Protein AF-0000000068857043 (afdb_homodimer)

Foldseek 3Di:
DPPPPPPPDPPPPDDDDDDCPVVPVLVVQVVCLVVVHPFQAWEAAPNDTGTHHQVLCLVQDVVSVCQQVNPDPRVRDRYHYDYPDHPVLVVQVVCCSRPVDGDDPDPVSVVVVD/DPPPPPPPDPPPPDDDDDDPPVVPVLVVQVVCLVVVHPFQAWEAAPNDTGTHHQVLCLVQDVVSVCQQVNPDPRVRDRYHYDYPDHPVLVVQVVCCSRPVDGDDPDPVSVVVVD

Nearest PDB structures (foldseek):
  8khp-assembly1_B  TM=8.937E-01  e=3.304E-09  Homo sapiens
  8gq6-assembly1_A  TM=8.931E-01  e=1.433E-07  Homo sapiens
  8h38-assembly1_I  TM=8.629E-01  e=1.171E-07  Homo sapiens
  6zbu-assembly1_A  TM=8.111E-01  e=1.023E-07  Homo sapiens
  8h33-assembly1_B  TM=8.494E-01  e=2.146E-07  Homo sapiens

Sequence (228 aa):
MPSRKRARAPSTALVVRAEPSEGSLRAGLAKLWRAGTCCDVELVVEGRSFSAHRVVLAAESPCLAALVCGGFAEAGMPRIELQEISSSIFERALDFLYLQECTLASQDELQPLLMPSRKRARAPSTALVVRAEPSEGSLRAGLAKLWRAGTCCDVELVVEGRSFSAHRVVLAAESPCLAALVCGGFAEAGMPRIELQEISSSIFERALDFLYLQECTLASQDELQPLL

Organism: Emiliania huxleyi (strain CCMP1516) (NCBI:txid280463)

Structure (mmCIF, N/CA/C/O backbone):
data_AF-0000000068857043-model_v1
#
loop_
_entity.id
_entity.type
_entity.pdbx_description
1 polymer 'BTB domain-containing protein'
#
loop_
_atom_site.group_PDB
_atom_site.id
_atom_site.type_symbol
_atom_site.label_atom_id
_atom_site.label_alt_id
_atom_site.label_comp_id
_atom_site.label_asym_id
_atom_site.label_entity_id
_atom_site.label_seq_id
_atom_site.pdbx_PDB_ins_code
_atom_site.Cartn_x
_atom_site.Cartn_y
_atom_site.Cartn_z
_atom_site.occupancy
_atom_site.B_iso_or_equiv
_atom_site.auth_seq_id
_atom_site.auth_comp_id
_atom_site.auth_asym_id
_atom_site.auth_atom_id
_atom_site.pdbx_PDB_model_num
ATOM 1 N N . MET A 1 1 ? -19.047 -38.938 -45.469 1 44.66 1 MET A N 1
ATOM 2 C CA . MET A 1 1 ? -19.672 -38.219 -44.344 1 44.66 1 MET A CA 1
ATOM 3 C C . MET A 1 1 ? -18.656 -37.344 -43.625 1 44.66 1 MET A C 1
ATOM 5 O O . MET A 1 1 ? -17.609 -37.781 -43.188 1 44.66 1 MET A O 1
ATOM 9 N N . PRO A 1 2 ? -18.578 -35.938 -43.906 1 59.56 2 PRO A N 1
ATOM 10 C CA . PRO A 1 2 ? -17.562 -35.031 -43.375 1 59.56 2 PRO A CA 1
ATOM 11 C C . PRO A 1 2 ? -17.516 -35.031 -41.844 1 59.56 2 PRO A C 1
ATOM 13 O O . PRO A 1 2 ? -18.531 -35.312 -41.188 1 59.56 2 PRO A O 1
ATOM 16 N N . SER A 1 3 ? -16.5 -35.594 -41.219 1 58.97 3 SER A N 1
ATOM 17 C CA . SER A 1 3 ? -16.203 -35.531 -39.781 1 58.97 3 SER A CA 1
ATOM 18 C C . SER A 1 3 ? -16.422 -34.125 -39.25 1 58.97 3 SER A C 1
ATOM 20 O O . SER A 1 3 ? -15.828 -33.156 -39.719 1 58.97 3 SER A O 1
ATOM 22 N N . ARG A 1 4 ? -17.719 -33.844 -38.844 1 54.84 4 ARG A N 1
ATOM 23 C CA . ARG A 1 4 ? -17.969 -32.562 -38.188 1 54.84 4 ARG A CA 1
ATOM 24 C C . ARG A 1 4 ? -16.922 -32.281 -37.094 1 54.84 4 ARG A C 1
ATOM 26 O O . ARG A 1 4 ? -16.797 -33.062 -36.156 1 54.84 4 ARG A O 1
ATOM 33 N N . LYS A 1 5 ? -15.781 -31.688 -37.406 1 54.5 5 LYS A N 1
ATOM 34 C CA . LYS A 1 5 ? -14.867 -31.141 -36.406 1 54.5 5 LYS A CA 1
ATOM 35 C C . LYS A 1 5 ? -15.633 -30.531 -35.25 1 54.5 5 LYS A C 1
ATOM 37 O O . LYS A 1 5 ? -16.469 -29.656 -35.438 1 54.5 5 LYS A O 1
ATOM 42 N N . ARG A 1 6 ? -15.867 -31.219 -34.094 1 56.22 6 ARG A N 1
ATOM 43 C CA . ARG A 1 6 ? -16.438 -30.719 -32.844 1 56.22 6 ARG A CA 1
ATOM 44 C C . ARG A 1 6 ? -15.836 -29.359 -32.469 1 56.22 6 ARG A C 1
ATOM 46 O O . ARG A 1 6 ? -14.609 -29.219 -32.438 1 56.22 6 ARG A O 1
ATOM 53 N N . ALA A 1 7 ? -16.438 -28.219 -32.781 1 53.56 7 ALA A N 1
ATOM 54 C CA . ALA A 1 7 ? -16.109 -26.875 -32.281 1 53.56 7 ALA A CA 1
ATOM 55 C C . ALA A 1 7 ? -15.68 -26.906 -30.828 1 53.56 7 ALA A C 1
ATOM 57 O O . ALA A 1 7 ? -16.375 -27.469 -29.969 1 53.56 7 ALA A O 1
ATOM 58 N N . ARG A 1 8 ? -14.352 -26.984 -30.531 1 51.84 8 ARG A N 1
ATOM 59 C CA . ARG A 1 8 ? -13.859 -26.859 -29.172 1 51.84 8 ARG A CA 1
ATOM 60 C C . ARG A 1 8 ? -14.609 -25.766 -28.406 1 51.84 8 ARG A C 1
ATOM 62 O O . ARG A 1 8 ? -14.789 -24.672 -28.922 1 51.84 8 ARG A O 1
ATOM 69 N N . ALA A 1 9 ? -15.547 -26.078 -27.547 1 51.38 9 ALA A N 1
ATOM 70 C CA . ALA A 1 9 ? -16.25 -25.141 -26.656 1 51.38 9 ALA A CA 1
ATOM 71 C C . ALA A 1 9 ? -15.281 -24.109 -26.078 1 51.38 9 ALA A C 1
ATOM 73 O O . ALA A 1 9 ? -14.117 -24.422 -25.812 1 51.38 9 ALA A O 1
ATOM 74 N N . PRO A 1 10 ? -15.438 -22.844 -26.25 1 47.41 10 PRO A N 1
ATOM 75 C CA . PRO A 1 10 ? -14.57 -21.797 -25.703 1 47.41 10 PRO A CA 1
ATOM 76 C C . PRO A 1 10 ? -14.266 -21.984 -24.219 1 47.41 10 PRO A C 1
ATOM 78 O O . PRO A 1 10 ? -15.133 -22.438 -23.469 1 47.41 10 PRO A O 1
ATOM 81 N N . SER A 1 11 ? -13.102 -22.484 -23.844 1 53.03 11 SER A N 1
ATOM 82 C CA . SER A 1 11 ? -12.617 -22.562 -22.484 1 53.03 11 SER A CA 1
ATOM 83 C C . SER A 1 11 ? -13.008 -21.328 -21.672 1 53.03 11 SER A C 1
ATOM 85 O O . SER A 1 11 ? -12.57 -20.219 -21.984 1 53.03 11 SER A O 1
ATOM 87 N N . THR A 1 12 ? -14.188 -21.141 -21.219 1 50.78 12 THR A N 1
ATOM 88 C CA . THR A 1 12 ? -14.727 -20 -20.484 1 50.78 12 THR A CA 1
ATOM 89 C C . THR A 1 12 ? -13.836 -19.656 -19.281 1 50.78 12 THR A C 1
ATOM 91 O O . THR A 1 12 ? -13.656 -20.484 -18.391 1 50.78 12 THR A O 1
ATOM 94 N N . ALA A 1 13 ? -12.766 -18.953 -19.438 1 57 13 ALA A N 1
ATOM 95 C CA . ALA A 1 13 ? -11.953 -18.406 -18.344 1 57 13 ALA A CA 1
ATOM 96 C C . ALA A 1 13 ? -12.836 -17.828 -17.25 1 57 13 ALA A C 1
ATOM 98 O O . ALA A 1 13 ? -13.836 -17.172 -17.531 1 57 13 ALA A O 1
ATOM 99 N N . LEU A 1 14 ? -13.008 -18.578 -16.109 1 62.03 14 LEU A N 1
ATOM 100 C CA . LEU A 1 14 ? -13.797 -18.125 -14.977 1 62.03 14 LEU A CA 1
ATOM 101 C C . LEU A 1 14 ? -13.125 -16.938 -14.281 1 62.03 14 LEU A C 1
ATOM 103 O O . LEU A 1 14 ? -11.961 -17.031 -13.875 1 62.03 14 LEU A O 1
ATOM 107 N N . VAL A 1 15 ? -13.641 -15.75 -14.516 1 57.22 15 VAL A N 1
ATOM 108 C CA . VAL A 1 15 ? -13.172 -14.57 -13.789 1 57.22 15 VAL A CA 1
ATOM 109 C C . VAL A 1 15 ? -13.797 -14.547 -12.391 1 57.22 15 VAL A C 1
ATOM 111 O O . VAL A 1 15 ? -15.023 -14.594 -12.258 1 57.22 15 VAL A O 1
ATOM 114 N N . VAL A 1 16 ? -13.094 -14.875 -11.359 1 64.69 16 VAL A N 1
ATOM 115 C CA . VAL A 1 16 ? -13.547 -14.75 -9.977 1 64.69 16 VAL A CA 1
ATOM 116 C C . VAL A 1 16 ? -13.328 -13.32 -9.492 1 64.69 16 VAL A C 1
ATOM 118 O O . VAL A 1 16 ? -12.234 -12.766 -9.625 1 64.69 16 VAL A O 1
ATOM 121 N N . ARG A 1 17 ? -14.32 -12.57 -9.289 1 57.41 17 ARG A N 1
ATOM 122 C CA . ARG A 1 17 ? -14.25 -11.219 -8.742 1 57.41 17 ARG A CA 1
ATOM 123 C C . ARG A 1 17 ? -14.742 -11.188 -7.305 1 57.41 17 ARG A C 1
ATOM 125 O O . ARG A 1 17 ? -15.734 -11.844 -6.965 1 57.41 17 ARG A O 1
ATOM 132 N N . ALA A 1 18 ? -13.789 -10.883 -6.48 1 60.34 18 ALA A N 1
ATOM 133 C CA . ALA A 1 18 ? -14.266 -10.664 -5.117 1 60.34 18 ALA A CA 1
ATOM 134 C C . ALA A 1 18 ? -15.148 -9.422 -5.031 1 60.34 18 ALA A C 1
ATOM 136 O O . ALA A 1 18 ? -14.992 -8.492 -5.824 1 60.34 18 ALA A O 1
ATOM 137 N N . GLU A 1 19 ? -16.312 -9.555 -4.398 1 55.22 19 GLU A N 1
ATOM 138 C CA . GLU A 1 19 ? -17.094 -8.336 -4.148 1 55.22 19 GLU A CA 1
ATOM 139 C C . GLU A 1 19 ? -16.203 -7.234 -3.564 1 55.22 19 GLU A C 1
ATOM 141 O O . GLU A 1 19 ? -15.375 -7.5 -2.695 1 55.22 19 GLU A O 1
ATOM 146 N N . PRO A 1 20 ? -16.062 -6.176 -4.441 1 49.5 20 PRO A N 1
ATOM 147 C CA . PRO A 1 20 ? -15.219 -5.062 -3.992 1 49.5 20 PRO A CA 1
ATOM 148 C C . PRO A 1 20 ? -15.367 -4.781 -2.5 1 49.5 20 PRO A C 1
ATOM 150 O O . PRO A 1 20 ? -16.484 -4.672 -1.994 1 49.5 20 PRO A O 1
ATOM 153 N N . SER A 1 21 ? -14.867 -5.426 -1.604 1 50.56 21 SER A N 1
ATOM 154 C CA . SER A 1 21 ? -14.891 -4.77 -0.301 1 50.56 21 SER A CA 1
ATOM 155 C C . SER A 1 21 ? -13.781 -3.73 -0.184 1 50.56 21 SER A C 1
ATOM 157 O O . SER A 1 21 ? -12.641 -4.07 0.135 1 50.56 21 SER A O 1
ATOM 159 N N . GLU A 1 22 ? -13.734 -2.814 -1.289 1 50.25 22 GLU A N 1
ATOM 160 C CA . GLU A 1 22 ? -12.789 -1.706 -1.242 1 50.25 22 GLU A CA 1
ATOM 161 C C . GLU A 1 22 ? -12.32 -1.439 0.186 1 50.25 22 GLU A C 1
ATOM 163 O O . GLU A 1 22 ? -11.156 -1.115 0.413 1 50.25 22 GLU A O 1
ATOM 168 N N . GLY A 1 23 ? -13.383 -1.472 0.989 1 56.75 23 GLY A N 1
ATOM 169 C CA . GLY A 1 23 ? -13.164 -1.17 2.395 1 56.75 23 GLY A CA 1
ATOM 170 C C . GLY A 1 23 ? -12.078 -2.014 3.023 1 56.75 23 GLY A C 1
ATOM 171 O O . GLY A 1 23 ? -11.414 -1.578 3.965 1 56.75 23 GLY A O 1
ATOM 172 N N . SER A 1 24 ? -11.609 -3.07 2.096 1 81 24 SER A N 1
ATOM 173 C CA . SER A 1 24 ? -10.773 -3.977 2.875 1 81 24 SER A CA 1
ATOM 174 C C . SER A 1 24 ? -9.297 -3.627 2.729 1 81 24 SER A C 1
ATOM 176 O O . SER A 1 24 ? -8.57 -3.545 3.723 1 81 24 SER A O 1
ATOM 178 N N . LEU A 1 25 ? -8.93 -3.053 1.476 1 90.94 25 LEU A N 1
ATOM 179 C CA . LEU A 1 25 ? -7.5 -2.787 1.312 1 90.94 25 LEU A CA 1
ATOM 180 C C . LEU A 1 25 ? -7.094 -1.524 2.062 1 90.94 25 LEU A C 1
ATOM 182 O O . LEU A 1 25 ? -6.09 -1.521 2.781 1 90.94 25 LEU A O 1
ATOM 186 N N . ARG A 1 26 ? -7.902 -0.504 1.875 1 91.62 26 ARG A N 1
ATOM 187 C CA . ARG A 1 26 ? -7.617 0.749 2.566 1 91.62 26 ARG A CA 1
ATOM 188 C C . ARG A 1 26 ? -7.574 0.543 4.078 1 91.62 26 ARG A C 1
ATOM 190 O O . ARG A 1 26 ? -6.676 1.049 4.754 1 91.62 26 ARG A O 1
ATOM 197 N N . ALA A 1 27 ? -8.523 -0.175 4.5 1 92.25 27 ALA A N 1
ATOM 198 C CA . ALA A 1 27 ? -8.578 -0.451 5.934 1 92.25 27 ALA A CA 1
ATOM 199 C C . ALA A 1 27 ? -7.34 -1.226 6.387 1 92.25 27 ALA A C 1
ATOM 201 O O . ALA A 1 27 ? -6.801 -0.964 7.465 1 92.25 27 ALA A O 1
ATOM 202 N N . GLY A 1 28 ? -6.934 -2.18 5.57 1 94.12 28 GLY A N 1
ATOM 203 C CA . GLY A 1 28 ? -5.73 -2.934 5.887 1 94.12 28 GLY A CA 1
ATOM 204 C C . GLY A 1 28 ? -4.48 -2.074 5.926 1 94.12 28 GLY A C 1
ATOM 205 O O . GLY A 1 28 ? -3.668 -2.193 6.848 1 94.12 28 GLY A O 1
ATOM 206 N N . LEU A 1 29 ? -4.391 -1.206 4.984 1 96.06 29 LEU A N 1
ATOM 207 C CA . LEU A 1 29 ? -3.236 -0.316 4.926 1 96.06 29 LEU A CA 1
ATOM 208 C C . LEU A 1 29 ? -3.248 0.668 6.09 1 96.06 29 LEU A C 1
ATOM 210 O O . LEU A 1 29 ? -2.201 0.957 6.676 1 96.06 29 LEU A O 1
ATOM 214 N N . ALA A 1 30 ? -4.418 1.151 6.395 1 95.38 30 ALA A N 1
ATOM 215 C CA . ALA A 1 30 ? -4.547 2.068 7.527 1 95.38 30 ALA A CA 1
ATOM 216 C C . ALA A 1 30 ? -4.133 1.394 8.828 1 95.38 30 ALA A C 1
ATOM 218 O O . ALA A 1 30 ? -3.459 2.002 9.664 1 95.38 30 ALA A O 1
ATOM 219 N N . LYS A 1 31 ? -4.562 0.175 8.977 1 96 31 LYS A N 1
ATOM 220 C CA . LYS A 1 31 ? -4.195 -0.585 10.172 1 96 31 LYS A CA 1
ATOM 221 C C . LYS A 1 31 ? -2.682 -0.745 10.273 1 96 31 LYS A C 1
ATOM 223 O O . LYS A 1 31 ? -2.105 -0.549 11.352 1 96 31 LYS A O 1
ATOM 228 N N . LEU A 1 32 ? -2.057 -1.12 9.234 1 96 32 LEU A N 1
ATOM 229 C CA . LEU A 1 32 ? -0.606 -1.264 9.211 1 96 32 LEU A CA 1
ATOM 230 C C . LEU A 1 32 ? 0.076 0.067 9.516 1 96 32 LEU A C 1
ATOM 232 O O . LEU A 1 32 ? 1.061 0.111 10.258 1 96 32 LEU A O 1
ATOM 236 N N . TRP A 1 33 ? -0.476 1.119 8.992 1 97.19 33 TRP A N 1
ATOM 237 C CA . TRP A 1 33 ? 0.069 2.457 9.195 1 97.19 33 TRP A CA 1
ATOM 238 C C . TRP A 1 33 ? -0.003 2.859 10.664 1 97.19 33 TRP A C 1
ATOM 240 O O . TRP A 1 33 ? 0.993 3.301 11.242 1 97.19 33 TRP A O 1
ATOM 250 N N . ARG A 1 34 ? -1.101 2.623 11.211 1 96.56 34 ARG A N 1
ATOM 251 C CA . ARG A 1 34 ? -1.293 2.998 12.602 1 96.56 34 ARG A CA 1
ATOM 252 C C . ARG A 1 34 ? -0.387 2.184 13.523 1 96.56 34 ARG A C 1
ATOM 254 O O . ARG A 1 34 ? 0.08 2.684 14.547 1 96.56 34 ARG A O 1
ATOM 261 N N . ALA A 1 35 ? -0.104 0.996 13.133 1 95.25 35 ALA A N 1
ATOM 262 C CA . ALA A 1 35 ? 0.757 0.115 13.914 1 95.25 35 ALA A CA 1
ATOM 263 C C . ALA A 1 35 ? 2.23 0.372 13.609 1 95.25 35 ALA A C 1
ATOM 265 O O . ALA A 1 35 ? 3.113 -0.18 14.273 1 95.25 35 ALA A O 1
ATOM 266 N N . GLY A 1 36 ? 2.512 1.18 12.594 1 95.19 36 GLY A N 1
ATOM 267 C CA . GLY A 1 36 ? 3.881 1.445 12.188 1 95.19 36 GLY A CA 1
ATOM 268 C C . GLY A 1 36 ? 4.539 0.264 11.492 1 95.19 36 GLY A C 1
ATOM 269 O O . GLY A 1 36 ? 5.762 0.212 11.375 1 95.19 36 GLY A O 1
ATOM 270 N N . THR A 1 37 ? 3.693 -0.683 11.047 1 93.38 37 THR A N 1
ATOM 271 C CA . THR A 1 37 ? 4.199 -1.907 10.43 1 93.38 37 THR A CA 1
ATOM 272 C C . THR A 1 37 ? 4.527 -1.68 8.961 1 93.38 37 THR A C 1
ATOM 274 O O . THR A 1 37 ? 3.689 -1.186 8.203 1 93.38 37 THR A O 1
ATOM 277 N N . CYS A 1 38 ? 5.75 -1.924 8.539 1 93 38 CYS A N 1
ATOM 278 C CA . CYS A 1 38 ? 6.238 -1.875 7.168 1 93 38 CYS A CA 1
ATOM 279 C C . CYS A 1 38 ? 6.25 -0.444 6.645 1 93 38 CYS A C 1
ATOM 281 O O . CYS A 1 38 ? 6.145 -0.219 5.438 1 93 38 CYS A O 1
ATOM 283 N N . CYS A 1 39 ? 6.25 0.451 7.527 1 95.19 39 CYS A N 1
ATOM 284 C CA . CYS A 1 39 ? 6.508 1.812 7.07 1 95.19 39 CYS A CA 1
ATOM 285 C C . CYS A 1 39 ? 7.941 1.959 6.578 1 95.19 39 CYS A C 1
ATOM 287 O O . CYS A 1 39 ? 8.875 1.509 7.238 1 95.19 39 CYS A O 1
ATOM 289 N N . ASP A 1 40 ? 8.086 2.65 5.426 1 92.94 40 ASP A N 1
ATOM 290 C CA . ASP A 1 40 ? 9.422 2.621 4.824 1 92.94 40 ASP A CA 1
ATOM 291 C C . ASP A 1 40 ? 9.891 4.031 4.473 1 92.94 40 ASP A C 1
ATOM 293 O O . ASP A 1 40 ? 10.875 4.199 3.752 1 92.94 40 ASP A O 1
ATOM 297 N N . VAL A 1 41 ? 9.258 5.055 4.926 1 94.94 41 VAL A N 1
ATOM 298 C CA . VAL A 1 41 ? 9.719 6.426 4.73 1 94.94 41 VAL A CA 1
ATOM 299 C C . VAL A 1 41 ? 9.328 7.277 5.934 1 94.94 41 VAL A C 1
ATOM 301 O O . VAL A 1 41 ? 8.281 7.055 6.547 1 94.94 41 VAL A O 1
ATOM 304 N N . GLU A 1 42 ? 10.188 8.133 6.234 1 96.75 42 GLU A N 1
ATOM 305 C CA . GLU A 1 42 ? 9.938 9.141 7.254 1 96.75 42 GLU A CA 1
ATOM 306 C C . GLU A 1 42 ? 9.883 10.539 6.641 1 96.75 42 GLU A C 1
ATOM 308 O O . GLU A 1 42 ? 10.852 11 6.039 1 96.75 42 GLU A O 1
ATOM 313 N N . LEU A 1 43 ? 8.766 11.203 6.766 1 95.88 43 LEU A N 1
ATOM 314 C CA . LEU A 1 43 ? 8.609 12.578 6.305 1 95.88 43 LEU A CA 1
ATOM 315 C C . LEU A 1 43 ? 8.75 13.562 7.461 1 95.88 43 LEU A C 1
ATOM 317 O O . LEU A 1 43 ? 8.078 13.422 8.484 1 95.88 43 LEU A O 1
ATOM 321 N N . VAL A 1 44 ? 9.656 14.453 7.301 1 97.25 44 VAL A N 1
ATOM 322 C CA . VAL A 1 44 ? 9.906 15.43 8.359 1 97.25 44 VAL A CA 1
ATOM 323 C C . VAL A 1 44 ? 9.359 16.797 7.945 1 97.25 44 VAL A C 1
ATOM 325 O O . VAL A 1 44 ? 9.711 17.312 6.883 1 97.25 44 VAL A O 1
ATOM 328 N N . VAL A 1 45 ? 8.477 17.281 8.75 1 95.81 45 VAL A N 1
ATOM 329 C CA . VAL A 1 45 ? 7.855 18.594 8.531 1 95.81 45 VAL A CA 1
ATOM 330 C C . VAL A 1 45 ? 7.965 19.438 9.805 1 95.81 45 VAL A C 1
ATOM 332 O O . VAL A 1 45 ? 7.418 19.062 10.844 1 95.81 45 VAL A O 1
ATOM 335 N N . GLU A 1 46 ? 8.609 20.484 9.664 1 96.75 46 GLU A N 1
ATOM 336 C CA . GLU A 1 46 ? 8.797 21.375 10.805 1 96.75 46 GLU A CA 1
ATOM 337 C C . GLU A 1 46 ? 9.344 20.609 12.016 1 96.75 46 GLU A C 1
ATOM 339 O O . GLU A 1 46 ? 8.867 20.797 13.133 1 96.75 46 GLU A O 1
ATOM 344 N N . GLY A 1 47 ? 10.234 19.719 11.797 1 96.06 47 GLY A N 1
ATOM 345 C CA . GLY A 1 47 ? 10.898 18.984 12.867 1 96.06 47 GLY A CA 1
ATOM 346 C C . GLY A 1 47 ? 10.109 17.797 13.367 1 96.06 47 GLY A C 1
ATOM 347 O O . GLY A 1 47 ? 10.609 17 14.164 1 96.06 47 GLY A O 1
ATOM 348 N N . ARG A 1 48 ? 8.883 17.656 12.938 1 97.06 48 ARG A N 1
ATOM 349 C CA . ARG A 1 48 ? 8.07 16.5 13.289 1 97.06 48 ARG A CA 1
ATOM 350 C C . ARG A 1 48 ? 8.203 15.398 12.25 1 97.06 48 ARG A C 1
ATOM 352 O O . ARG A 1 48 ? 8.203 15.672 11.047 1 97.06 48 ARG A O 1
ATOM 359 N N . SER A 1 49 ? 8.336 14.188 12.781 1 97.25 49 SER A N 1
ATOM 360 C CA . SER A 1 49 ? 8.523 13.047 11.898 1 97.25 49 SER A CA 1
ATOM 361 C C . SER A 1 49 ? 7.234 12.25 11.742 1 97.25 49 SER A C 1
ATOM 363 O O . SER A 1 49 ? 6.527 12.008 12.719 1 97.25 49 SER A O 1
ATOM 365 N N . PHE A 1 50 ? 6.941 11.898 10.516 1 97.5 50 PHE A N 1
ATOM 366 C CA . PHE A 1 50 ? 5.789 11.07 10.172 1 97.5 50 PHE A CA 1
ATOM 367 C C . PHE A 1 50 ? 6.219 9.844 9.383 1 97.5 50 PHE A C 1
ATOM 369 O O . PHE A 1 50 ? 6.754 9.969 8.281 1 97.5 50 PHE A O 1
ATOM 376 N N . SER A 1 51 ? 5.969 8.68 9.945 1 97.56 51 SER A N 1
ATOM 377 C CA . SER A 1 51 ? 6.234 7.441 9.211 1 97.56 51 SER A CA 1
ATOM 378 C C . SER A 1 51 ? 5.082 7.09 8.281 1 97.56 51 SER A C 1
ATOM 380 O O . SER A 1 51 ? 3.916 7.273 8.625 1 97.56 51 SER A O 1
ATOM 382 N N . ALA A 1 52 ? 5.449 6.648 7.113 1 97.56 52 ALA A N 1
ATOM 383 C CA . ALA A 1 52 ? 4.414 6.281 6.148 1 97.56 52 ALA A CA 1
ATOM 384 C C . ALA A 1 52 ? 4.91 5.191 5.199 1 97.56 52 ALA A C 1
ATOM 386 O O . ALA A 1 52 ? 6.07 4.773 5.273 1 97.56 52 ALA A O 1
ATOM 387 N N . HIS A 1 53 ? 4.043 4.699 4.43 1 96.88 53 HIS A N 1
ATOM 388 C CA . HIS A 1 53 ? 4.383 3.795 3.336 1 96.88 53 HIS A CA 1
ATOM 389 C C . HIS A 1 53 ? 4.555 4.555 2.025 1 96.88 53 HIS A C 1
ATOM 391 O O . HIS A 1 53 ? 3.639 5.246 1.58 1 96.88 53 HIS A O 1
ATOM 397 N N . ARG A 1 54 ? 5.648 4.359 1.29 1 95.88 54 ARG A N 1
ATOM 398 C CA . ARG A 1 54 ? 5.938 5.062 0.046 1 95.88 54 ARG A CA 1
ATOM 399 C C . ARG A 1 54 ? 4.832 4.844 -0.979 1 95.88 54 ARG A C 1
ATOM 401 O O . ARG A 1 54 ? 4.355 5.797 -1.602 1 95.88 54 ARG A O 1
ATOM 408 N N . VAL A 1 55 ? 4.445 3.619 -1.053 1 96.25 55 VAL A N 1
ATOM 409 C CA . VAL A 1 55 ? 3.574 3.262 -2.168 1 96.25 55 VAL A CA 1
ATOM 410 C C . VAL A 1 55 ? 2.186 3.863 -1.956 1 96.25 55 VAL A C 1
ATOM 412 O O . VAL A 1 55 ? 1.5 4.211 -2.92 1 96.25 55 VAL A O 1
ATOM 415 N N . VAL A 1 56 ? 1.721 3.963 -0.704 1 96.81 56 VAL A N 1
ATOM 416 C CA . VAL A 1 56 ? 0.434 4.59 -0.425 1 96.81 56 VAL A CA 1
ATOM 417 C C . VAL A 1 56 ? 0.49 6.07 -0.799 1 96.81 56 VAL A C 1
ATOM 419 O O . VAL A 1 56 ? -0.414 6.582 -1.463 1 96.81 56 VAL A O 1
ATOM 422 N N . LEU A 1 57 ? 1.595 6.719 -0.406 1 95.06 57 LEU A N 1
ATOM 423 C CA . LEU A 1 57 ? 1.781 8.117 -0.779 1 95.06 57 LEU A CA 1
ATOM 424 C C . LEU A 1 57 ? 1.788 8.281 -2.295 1 95.06 57 LEU A C 1
ATOM 426 O O . LEU A 1 57 ? 1.111 9.156 -2.832 1 95.06 57 LEU A O 1
ATOM 430 N N . ALA A 1 58 ? 2.496 7.426 -2.951 1 95.31 58 ALA A N 1
ATOM 431 C CA . ALA A 1 58 ? 2.654 7.5 -4.402 1 95.31 58 ALA A CA 1
ATOM 432 C C . ALA A 1 58 ? 1.33 7.234 -5.109 1 95.31 58 ALA A C 1
ATOM 434 O O . ALA A 1 58 ? 1.014 7.887 -6.109 1 95.31 58 ALA A O 1
ATOM 435 N N . ALA A 1 59 ? 0.561 6.328 -4.609 1 95.38 59 ALA A N 1
ATOM 436 C CA . ALA A 1 59 ? -0.709 5.965 -5.23 1 95.38 59 ALA A CA 1
ATOM 437 C C . ALA A 1 59 ? -1.734 7.086 -5.086 1 95.38 59 ALA A C 1
ATOM 439 O O . ALA A 1 59 ? -2.586 7.273 -5.957 1 95.38 59 ALA A O 1
ATOM 440 N N . GLU A 1 60 ? -1.611 7.82 -4.008 1 93.19 60 GLU A N 1
ATOM 441 C CA . GLU A 1 60 ? -2.672 8.766 -3.672 1 93.19 60 GLU A CA 1
ATOM 442 C C . GLU A 1 60 ? -2.283 10.195 -4.051 1 93.19 60 GLU A C 1
ATOM 444 O O . GLU A 1 60 ? -3.137 11.078 -4.113 1 93.19 60 GLU A O 1
ATOM 449 N N . SER A 1 61 ? -1.011 10.453 -4.312 1 89.88 61 SER A N 1
ATOM 450 C CA . SER A 1 61 ? -0.537 11.812 -4.559 1 89.88 61 SER A CA 1
ATOM 451 C C . SER A 1 61 ? 0.562 11.828 -5.617 1 89.88 61 SER A C 1
ATOM 453 O O . SER A 1 61 ? 1.674 11.359 -5.375 1 89.88 61 SER A O 1
ATOM 455 N N . PRO A 1 62 ? 0.349 12.43 -6.75 1 89.81 62 PRO A N 1
ATOM 456 C CA . PRO A 1 62 ? 1.374 12.5 -7.797 1 89.81 62 PRO A CA 1
ATOM 457 C C . PRO A 1 62 ? 2.619 13.258 -7.348 1 89.81 62 PRO A C 1
ATOM 459 O O . PRO A 1 62 ? 3.738 12.891 -7.719 1 89.81 62 PRO A O 1
ATOM 462 N N . CYS A 1 63 ? 2.449 14.289 -6.59 1 88.5 63 CYS A N 1
ATOM 463 C CA . CYS A 1 63 ? 3.584 15.07 -6.109 1 88.5 63 CYS A CA 1
ATOM 464 C C . CYS A 1 63 ? 4.469 14.242 -5.188 1 88.5 63 CYS A C 1
ATOM 466 O O . CYS A 1 63 ? 5.695 14.25 -5.324 1 88.5 63 CYS A O 1
ATOM 468 N N . LEU A 1 64 ? 3.832 13.523 -4.379 1 90.69 64 LEU A N 1
ATOM 469 C CA . LEU A 1 64 ? 4.621 12.695 -3.473 1 90.69 64 LEU A CA 1
ATOM 470 C C . LEU A 1 64 ? 5.18 11.477 -4.199 1 90.69 64 LEU A C 1
ATOM 472 O O . LEU A 1 64 ? 6.234 10.953 -3.826 1 90.69 64 LEU A O 1
ATOM 476 N N . ALA A 1 65 ? 4.48 11.055 -5.25 1 92.5 65 ALA A N 1
ATOM 477 C CA . ALA A 1 65 ? 4.977 9.922 -6.027 1 92.5 65 ALA A CA 1
ATOM 478 C C . ALA A 1 65 ? 6.387 10.188 -6.547 1 92.5 65 ALA A C 1
ATOM 480 O O . ALA A 1 65 ? 7.262 9.328 -6.441 1 92.5 65 ALA A O 1
ATOM 481 N N . ALA A 1 66 ? 6.621 11.359 -7.047 1 88.94 66 ALA A N 1
ATOM 482 C CA . ALA A 1 66 ? 7.934 11.742 -7.562 1 88.94 66 ALA A CA 1
ATOM 483 C C . ALA A 1 66 ? 8.969 11.797 -6.441 1 88.94 66 ALA A C 1
ATOM 485 O O . ALA A 1 66 ? 10.117 11.398 -6.633 1 88.94 66 ALA A O 1
ATOM 486 N N . LEU A 1 67 ? 8.562 12.203 -5.27 1 87.69 67 LEU A N 1
ATOM 487 C CA . LEU A 1 67 ? 9.469 12.398 -4.145 1 87.69 67 LEU A CA 1
ATOM 488 C C . LEU A 1 67 ? 9.875 11.062 -3.535 1 87.69 67 LEU A C 1
ATOM 490 O O . LEU A 1 67 ? 11.039 10.859 -3.186 1 87.69 67 LEU A O 1
ATOM 494 N N . VAL A 1 68 ? 8.945 10.102 -3.537 1 91.81 68 VAL A N 1
ATOM 495 C CA . VAL A 1 68 ? 9.203 8.914 -2.727 1 91.81 68 VAL A CA 1
ATOM 496 C C . VAL A 1 68 ? 9.539 7.73 -3.633 1 91.81 68 VAL A C 1
ATOM 498 O O . VAL A 1 68 ? 10.195 6.777 -3.207 1 91.81 68 VAL A O 1
ATOM 501 N N . CYS A 1 69 ? 9.008 7.668 -4.812 1 91 69 CYS A N 1
ATOM 502 C CA . CYS A 1 69 ? 9.195 6.516 -5.688 1 91 69 CYS A CA 1
ATOM 503 C C . CYS A 1 69 ? 9.789 6.941 -7.027 1 91 69 CYS A C 1
ATOM 505 O O . CYS A 1 69 ? 9.867 6.141 -7.961 1 91 69 CYS A O 1
ATOM 507 N N . GLY A 1 70 ? 10.125 8.102 -7.094 1 82.75 70 GLY A N 1
ATOM 508 C CA . GLY A 1 70 ? 10.703 8.57 -8.344 1 82.75 70 GLY A CA 1
ATOM 509 C C . GLY A 1 70 ? 12.102 8.039 -8.594 1 82.75 70 GLY A C 1
ATOM 510 O O . GLY A 1 70 ? 12.672 7.355 -7.738 1 82.75 70 GLY A O 1
ATOM 511 N N . GLY A 1 71 ? 12.555 7.879 -9.781 1 70.81 71 GLY A N 1
ATOM 512 C CA . GLY A 1 71 ? 13.844 7.379 -10.234 1 70.81 71 GLY A CA 1
ATOM 513 C C . GLY A 1 71 ? 15 8.273 -9.836 1 70.81 71 GLY A C 1
ATOM 514 O O . GLY A 1 71 ? 16.156 7.992 -10.18 1 70.81 71 GLY A O 1
ATOM 515 N N . PHE A 1 72 ? 14.664 9.258 -9.039 1 64.44 72 PHE A N 1
ATOM 516 C CA . PHE A 1 72 ? 15.766 10.164 -8.711 1 64.44 72 PHE A CA 1
ATOM 517 C C . PHE A 1 72 ? 16.391 9.781 -7.379 1 64.44 72 PHE A C 1
ATOM 519 O O . PHE A 1 72 ? 15.852 8.961 -6.637 1 64.44 72 PHE A O 1
ATOM 526 N N . ALA A 1 73 ? 17.578 10.156 -7.074 1 58.34 73 ALA A N 1
ATOM 527 C CA . ALA A 1 73 ? 18.422 9.82 -5.938 1 58.34 73 ALA A CA 1
ATOM 528 C C . ALA A 1 73 ? 17.641 9.852 -4.633 1 58.34 73 ALA A C 1
ATOM 530 O O . ALA A 1 73 ? 17.844 9.008 -3.754 1 58.34 73 ALA A O 1
ATOM 531 N N . GLU A 1 74 ? 16.672 10.766 -4.543 1 55.34 74 GLU A N 1
ATOM 532 C CA . GLU A 1 74 ? 16 10.945 -3.26 1 55.34 74 GLU A CA 1
ATOM 533 C C . GLU A 1 74 ? 14.859 9.945 -3.086 1 55.34 74 GLU A C 1
ATOM 535 O O . GLU A 1 74 ? 14.438 9.672 -1.962 1 55.34 74 GLU A O 1
ATOM 540 N N . ALA A 1 75 ? 14.273 9.375 -4.199 1 61.06 75 ALA A N 1
ATOM 541 C CA . ALA A 1 75 ? 13.109 8.5 -4.129 1 61.06 75 ALA A CA 1
ATOM 542 C C . ALA A 1 75 ? 13.398 7.27 -3.266 1 61.06 75 ALA A C 1
ATOM 544 O O . ALA A 1 75 ? 12.5 6.734 -2.621 1 61.06 75 ALA A O 1
ATOM 545 N N . GLY A 1 76 ? 14.555 7.082 -2.861 1 70.56 76 GLY A N 1
ATOM 546 C CA . GLY A 1 76 ? 14.898 5.898 -2.09 1 70.56 76 GLY A CA 1
ATOM 547 C C . GLY A 1 76 ? 15.406 6.219 -0.695 1 70.56 76 GLY A C 1
ATOM 548 O O . GLY A 1 76 ? 15.727 5.316 0.078 1 70.56 76 GLY A O 1
ATOM 549 N N . MET A 1 77 ? 15.32 7.543 -0.387 1 78.06 77 MET A N 1
ATOM 550 C CA . MET A 1 77 ? 15.812 7.914 0.935 1 78.06 77 MET A CA 1
ATOM 551 C C . MET A 1 77 ? 14.797 7.562 2.016 1 78.06 77 MET A C 1
ATOM 553 O O . MET A 1 77 ? 13.594 7.727 1.818 1 78.06 77 MET A O 1
ATOM 557 N N . PRO A 1 78 ? 15.383 7.16 3.09 1 87.19 78 PRO A N 1
ATOM 558 C CA . PRO A 1 78 ? 14.477 6.777 4.172 1 87.19 78 PRO A CA 1
ATOM 559 C C . PRO A 1 78 ? 13.836 7.98 4.855 1 87.19 78 PRO A C 1
ATOM 561 O O . PRO A 1 78 ? 12.805 7.84 5.523 1 87.19 78 PRO A O 1
ATOM 564 N N . ARG A 1 79 ? 14.469 9.125 4.707 1 93.62 79 ARG A N 1
ATOM 565 C CA . ARG A 1 79 ? 13.984 10.336 5.363 1 93.62 79 ARG A CA 1
ATOM 566 C C . ARG A 1 79 ? 13.914 11.5 4.383 1 93.62 79 ARG A C 1
ATOM 568 O O . ARG A 1 79 ? 14.891 11.805 3.697 1 93.62 79 ARG A O 1
ATOM 575 N N . ILE A 1 80 ? 12.789 12.172 4.301 1 93 80 ILE A N 1
ATOM 576 C CA . ILE A 1 80 ? 12.555 13.273 3.373 1 93 80 ILE A CA 1
ATOM 577 C C . ILE A 1 80 ? 12.016 14.477 4.137 1 93 80 ILE A C 1
ATOM 579 O O . ILE A 1 80 ? 11.031 14.367 4.871 1 93 80 ILE A O 1
ATOM 583 N N . GLU A 1 81 ? 12.625 15.594 3.971 1 94.44 81 GLU A N 1
ATOM 584 C CA . GLU A 1 81 ? 12.164 16.828 4.609 1 94.44 81 GLU A CA 1
ATOM 585 C C . GLU A 1 81 ? 11.281 17.641 3.67 1 94.44 81 GLU A C 1
ATOM 587 O O . GLU A 1 81 ? 11.672 17.922 2.533 1 94.44 81 GLU A O 1
ATOM 592 N N . LEU A 1 82 ? 10.133 17.938 4.207 1 92.25 82 LEU A N 1
ATOM 593 C CA . LEU A 1 82 ? 9.203 18.781 3.457 1 92.25 82 LEU A CA 1
ATOM 594 C C . LEU A 1 82 ? 9.18 20.203 4.008 1 92.25 82 LEU A C 1
ATOM 596 O O . LEU A 1 82 ? 9.094 20.406 5.219 1 92.25 82 LEU A O 1
ATOM 600 N N . GLN A 1 83 ? 9.305 21.266 3.268 1 89.38 83 GLN A N 1
ATOM 601 C CA . GLN A 1 83 ? 9.461 22.641 3.754 1 89.38 83 GLN A CA 1
ATOM 602 C C . GLN A 1 83 ? 8.219 23.469 3.457 1 89.38 83 GLN A C 1
ATOM 604 O O . GLN A 1 83 ? 7.98 24.484 4.113 1 89.38 83 GLN A O 1
ATOM 609 N N . GLU A 1 84 ? 7.312 23.172 2.529 1 84.38 84 GLU A N 1
ATOM 610 C CA . GLU A 1 84 ? 6.25 24.062 2.057 1 84.38 84 GLU A CA 1
ATOM 611 C C . GLU A 1 84 ? 4.898 23.656 2.637 1 84.38 84 GLU A C 1
ATOM 613 O O . GLU A 1 84 ? 3.857 23.891 2.018 1 84.38 84 GLU A O 1
ATOM 618 N N . ILE A 1 85 ? 4.969 23.156 3.945 1 86.69 85 ILE A N 1
ATOM 619 C CA . ILE A 1 85 ? 3.723 22.734 4.574 1 86.69 85 ILE A CA 1
ATOM 620 C C . ILE A 1 85 ? 3.908 22.656 6.086 1 86.69 85 ILE A C 1
ATOM 622 O O . ILE A 1 85 ? 5.016 22.406 6.57 1 86.69 85 ILE A O 1
ATOM 626 N N . SER A 1 86 ? 2.836 23.078 6.805 1 91.38 86 SER A N 1
ATOM 627 C CA . SER A 1 86 ? 2.92 22.938 8.258 1 91.38 86 SER A CA 1
ATOM 628 C C . SER A 1 86 ? 2.725 21.484 8.688 1 91.38 86 SER A C 1
ATOM 630 O O . SER A 1 86 ? 2.096 20.703 7.977 1 91.38 86 SER A O 1
ATOM 632 N N . SER A 1 87 ? 3.225 21.141 9.883 1 93.81 87 SER A N 1
ATOM 633 C CA . SER A 1 87 ? 3.102 19.781 10.406 1 93.81 87 SER A CA 1
ATOM 634 C C . SER A 1 87 ? 1.644 19.422 10.656 1 93.81 87 SER A C 1
ATOM 636 O O . SER A 1 87 ? 1.235 18.281 10.43 1 93.81 87 SER A O 1
ATOM 638 N N . SER A 1 88 ? 0.918 20.391 11.133 1 89.31 88 SER A N 1
ATOM 639 C CA . SER A 1 88 ? -0.492 20.141 11.422 1 89.31 88 SER A CA 1
ATOM 640 C C . SER A 1 88 ? -1.267 19.828 10.141 1 89.31 88 SER A C 1
ATOM 642 O O . SER A 1 88 ? -2.074 18.906 10.117 1 89.31 88 SER A O 1
ATOM 644 N N . ILE A 1 89 ? -1.043 20.578 9.062 1 87.06 89 ILE A N 1
ATOM 645 C CA . ILE A 1 89 ? -1.715 20.375 7.785 1 87.06 89 ILE A CA 1
ATOM 646 C C . ILE A 1 89 ? -1.276 19.031 7.184 1 87.06 89 ILE A C 1
ATOM 648 O O . ILE A 1 89 ? -2.1 18.281 6.656 1 87.06 89 ILE A O 1
ATOM 652 N N . PHE A 1 90 ? 0.007 18.766 7.305 1 92.38 90 PHE A N 1
ATOM 653 C CA . PHE A 1 90 ? 0.522 17.531 6.73 1 92.38 90 PHE A CA 1
ATOM 654 C C . PHE A 1 90 ? -0.092 16.312 7.422 1 92.38 90 PHE A C 1
ATOM 656 O O . PHE A 1 90 ? -0.421 15.328 6.77 1 92.38 90 PHE A O 1
ATOM 663 N N . GLU A 1 91 ? -0.204 16.406 8.742 1 92.69 91 GLU A N 1
ATOM 664 C CA . GLU A 1 91 ? -0.819 15.32 9.5 1 92.69 91 GLU A CA 1
ATOM 665 C C . GLU A 1 91 ? -2.23 15.023 9 1 92.69 91 GLU A C 1
ATOM 667 O O . GLU A 1 91 ? -2.609 13.859 8.852 1 92.69 91 GLU A O 1
ATOM 672 N N . ARG A 1 92 ? -2.979 16.047 8.711 1 88 92 ARG A N 1
ATOM 673 C CA . ARG A 1 92 ? -4.328 15.883 8.172 1 88 92 ARG A CA 1
ATOM 674 C C . ARG A 1 92 ? -4.297 15.328 6.758 1 88 92 ARG A C 1
ATOM 676 O O . ARG A 1 92 ? -5.152 14.523 6.379 1 88 92 ARG A O 1
ATOM 683 N N . ALA A 1 93 ? -3.324 15.844 6 1 90.56 93 ALA A N 1
ATOM 684 C CA . ALA A 1 93 ? -3.16 15.32 4.645 1 90.56 93 ALA A CA 1
ATOM 685 C C . ALA A 1 93 ? -2.883 13.82 4.664 1 90.56 93 ALA A C 1
ATOM 687 O O . ALA A 1 93 ? -3.451 13.07 3.871 1 90.56 93 ALA A O 1
ATOM 688 N N . LEU A 1 94 ? -2.023 13.406 5.613 1 94.06 94 LEU A N 1
ATOM 689 C CA . LEU A 1 94 ? -1.71 11.984 5.746 1 94.06 94 LEU A CA 1
ATOM 690 C C . LEU A 1 94 ? -2.957 11.188 6.102 1 94.06 94 LEU A C 1
ATOM 692 O O . LEU A 1 94 ? -3.189 10.109 5.547 1 94.06 94 LEU A O 1
ATOM 696 N N . ASP A 1 95 ? -3.762 11.727 7.031 1 90.88 95 ASP A N 1
ATOM 697 C CA . ASP A 1 95 ? -5.035 11.086 7.352 1 90.88 95 ASP A CA 1
ATOM 698 C C . ASP A 1 95 ? -5.879 10.883 6.098 1 90.88 95 ASP A C 1
ATOM 700 O O . ASP A 1 95 ? -6.434 9.805 5.887 1 90.88 95 ASP A O 1
ATOM 704 N N . PHE A 1 96 ? -5.883 11.859 5.344 1 88.88 96 PHE A N 1
ATOM 705 C CA . PHE A 1 96 ? -6.707 11.797 4.141 1 88.88 96 PHE A CA 1
ATOM 706 C C . PHE A 1 96 ? -6.156 10.758 3.168 1 88.88 96 PHE A C 1
ATOM 708 O O . PHE A 1 96 ? -6.922 10.016 2.545 1 88.88 96 PHE A O 1
ATOM 715 N N . LEU A 1 97 ? -4.832 10.75 2.988 1 91 97 LEU A N 1
ATOM 716 C CA . LEU A 1 97 ? -4.215 9.82 2.053 1 91 97 LEU A CA 1
ATOM 717 C C . LEU A 1 97 ? -4.512 8.375 2.449 1 91 97 LEU A C 1
ATOM 719 O O . LEU A 1 97 ? -4.711 7.52 1.586 1 91 97 LEU A O 1
ATOM 723 N N . TYR A 1 98 ? -4.594 8.102 3.775 1 93.25 98 TYR A N 1
ATOM 724 C CA . TY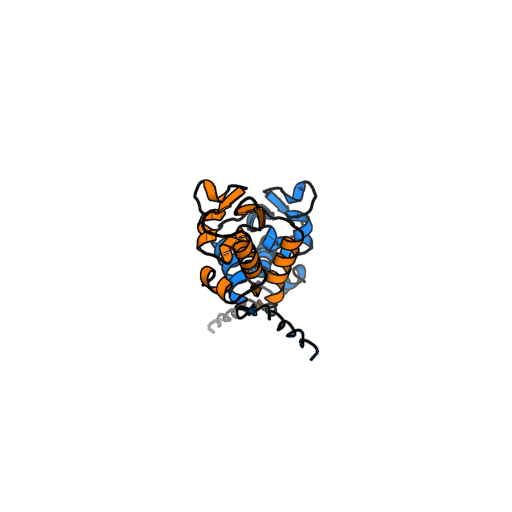R A 1 98 ? -4.809 6.734 4.242 1 93.25 98 TYR A CA 1
ATOM 725 C C . TYR A 1 98 ? -6.293 6.441 4.414 1 93.25 98 TYR A C 1
ATOM 727 O O . TYR A 1 98 ? -6.746 5.328 4.145 1 93.25 98 TYR A O 1
ATOM 735 N N . LEU A 1 99 ? -7.047 7.434 4.816 1 88.38 99 LEU A N 1
ATOM 736 C CA . LEU A 1 99 ? -8.398 7.148 5.289 1 88.38 99 LEU A CA 1
ATOM 737 C C . LEU A 1 99 ? -9.438 7.75 4.352 1 88.38 99 LEU A C 1
ATOM 739 O O . LEU A 1 99 ? -10.617 7.402 4.422 1 88.38 99 LEU A O 1
ATOM 743 N N . GLN A 1 100 ? -9.078 8.586 3.51 1 87.44 100 GLN A N 1
ATOM 744 C CA . GLN A 1 100 ? -9.984 9.359 2.662 1 87.44 100 GLN A CA 1
ATOM 745 C C . GLN A 1 100 ? -10.938 10.211 3.498 1 87.44 100 GLN A C 1
ATOM 747 O O . GLN A 1 100 ? -12.094 10.398 3.129 1 87.44 100 GLN A O 1
ATOM 752 N N . GLU A 1 101 ? -10.445 10.43 4.648 1 82.06 101 GLU A N 1
ATOM 753 C CA . GLU A 1 101 ? -11.148 11.32 5.57 1 82.06 101 GLU A CA 1
ATOM 754 C C . GLU A 1 101 ? -10.172 12.062 6.473 1 82.06 101 GLU A C 1
ATOM 756 O O . GLU A 1 101 ? -9.117 11.539 6.82 1 82.06 101 GLU A O 1
ATOM 761 N N . CYS A 1 102 ? -10.414 13.336 6.594 1 80.25 102 CYS A N 1
ATOM 762 C CA . CYS A 1 102 ? -9.609 14.086 7.555 1 80.25 102 CYS A CA 1
ATOM 763 C C . CYS A 1 102 ? -10.453 15.133 8.273 1 80.25 102 CYS A C 1
ATOM 765 O O . CYS A 1 102 ? -11.445 15.609 7.73 1 80.25 102 CYS A O 1
ATOM 767 N N . THR A 1 103 ? -10.211 15.242 9.57 1 75.5 103 THR A N 1
ATOM 768 C CA . THR A 1 103 ? -10.891 16.234 10.391 1 75.5 103 THR A CA 1
ATOM 769 C C . THR A 1 103 ? -10.125 17.562 10.375 1 75.5 103 THR A C 1
ATOM 771 O O . THR A 1 103 ? -8.93 17.594 10.664 1 75.5 103 THR A O 1
ATOM 774 N N . LEU A 1 104 ? -10.82 18.516 9.852 1 73.5 104 LEU A N 1
ATOM 775 C CA . LEU A 1 104 ? -10.211 19.844 9.844 1 73.5 104 LEU A CA 1
ATOM 776 C C . LEU A 1 104 ? -10.734 20.688 11 1 73.5 104 LEU A C 1
ATOM 778 O O . LEU A 1 104 ? -11.898 20.578 11.375 1 73.5 104 LEU A O 1
ATOM 782 N N . ALA A 1 105 ? -9.758 21.297 11.711 1 66.81 105 ALA A N 1
ATOM 783 C CA . ALA A 1 105 ? -10.141 22.172 12.82 1 66.81 105 ALA A CA 1
ATOM 784 C C . ALA A 1 105 ? -10.977 23.344 12.336 1 66.81 105 ALA A C 1
ATOM 786 O O . ALA A 1 105 ? -11.844 23.844 13.055 1 66.81 105 ALA A O 1
ATOM 787 N N . SER A 1 106 ? -10.641 23.828 11.25 1 63.72 106 SER A N 1
ATOM 788 C CA . SER A 1 106 ? -11.367 24.969 10.703 1 63.72 106 SER A CA 1
ATOM 789 C C . SER A 1 106 ? -11.438 24.891 9.18 1 63.72 106 SER A C 1
ATOM 791 O O . SER A 1 106 ? -10.68 24.156 8.547 1 63.72 106 SER A O 1
ATOM 793 N N . GLN A 1 107 ? -12.398 25.516 8.594 1 62.84 107 GLN A N 1
ATOM 794 C CA . GLN A 1 107 ? -12.562 25.594 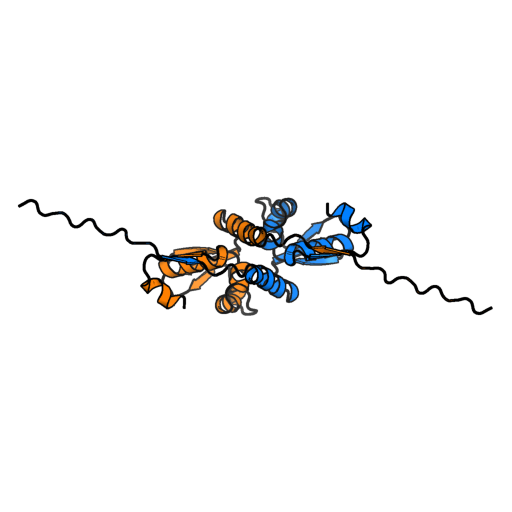7.145 1 62.84 107 GLN A CA 1
ATOM 795 C C . GLN A 1 107 ? -11.312 26.172 6.48 1 62.84 107 GLN A C 1
ATOM 797 O O . GLN A 1 107 ? -11.031 25.859 5.316 1 62.84 107 GLN A O 1
ATOM 802 N N . ASP A 1 108 ? -10.594 26.984 7.281 1 63.25 108 ASP A N 1
ATOM 803 C CA . ASP A 1 108 ? -9.406 27.641 6.734 1 63.25 108 ASP A CA 1
ATOM 804 C C . ASP A 1 108 ? -8.32 26.609 6.41 1 63.25 108 ASP A C 1
ATOM 806 O O . ASP A 1 108 ? -7.473 26.859 5.551 1 63.25 108 ASP A O 1
ATOM 810 N N . GLU A 1 109 ? -8.422 25.5 7.066 1 62.91 109 GLU A N 1
ATOM 811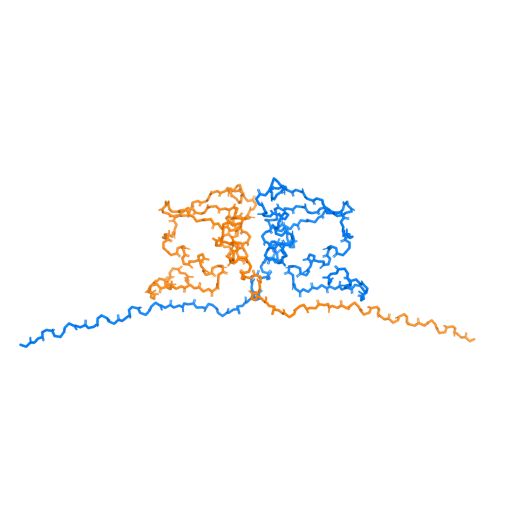 C CA . GLU A 1 109 ? -7.41 24.453 6.879 1 62.91 109 GLU A CA 1
ATOM 812 C C . GLU A 1 109 ? -7.617 23.719 5.555 1 62.91 109 GLU A C 1
ATOM 814 O O . GLU A 1 109 ? -6.715 23.031 5.074 1 62.91 109 GLU A O 1
ATOM 819 N N . LEU A 1 110 ? -8.797 23.938 4.969 1 60.06 110 LEU A N 1
ATOM 820 C CA . LEU A 1 110 ? -9.125 23.297 3.695 1 60.06 110 LEU A CA 1
ATOM 821 C C . LEU A 1 110 ? -8.32 23.922 2.557 1 60.06 110 LEU A C 1
ATOM 823 O O . LEU A 1 110 ? -8.07 23.281 1.538 1 60.06 110 LEU A O 1
ATOM 827 N N . GLN A 1 111 ? -7.938 25.172 2.789 1 56.44 111 GLN A N 1
ATOM 828 C CA . GLN A 1 111 ? -7.371 25.953 1.693 1 56.44 111 GLN A CA 1
ATOM 829 C C . GLN A 1 111 ? -6.078 25.328 1.18 1 56.44 111 GLN A C 1
ATOM 831 O O . GLN A 1 111 ? -5.895 25.172 -0.03 1 56.44 111 GLN A O 1
ATOM 836 N N . PRO A 1 112 ? -5.16 25 2.07 1 55.5 112 PRO A N 1
ATOM 837 C CA . PRO A 1 112 ? -3.902 24.453 1.548 1 55.5 112 PRO A CA 1
ATOM 838 C C . PRO A 1 112 ? -4.066 23.062 0.949 1 55.5 112 PRO A C 1
ATOM 840 O O . PRO A 1 112 ? -3.188 22.594 0.219 1 55.5 112 PRO A O 1
ATOM 843 N N . LEU A 1 113 ? -5.105 22.344 1.256 1 54.88 113 LEU A N 1
ATOM 844 C CA . LEU A 1 113 ? -5.293 20.953 0.808 1 54.88 113 LEU A CA 1
ATOM 845 C C . LEU A 1 113 ? -5.965 20.922 -0.561 1 54.88 113 LEU A C 1
ATOM 847 O O . LEU A 1 113 ? -5.887 19.906 -1.266 1 54.88 113 LEU A O 1
ATOM 851 N N . LEU A 1 114 ? -6.656 22.016 -0.936 1 47.09 114 LEU A N 1
ATOM 852 C CA . LEU A 1 114 ? -7.25 22.156 -2.262 1 47.09 114 LEU A CA 1
ATOM 853 C C . LEU A 1 114 ? -6.273 22.828 -3.227 1 47.09 114 LEU A C 1
ATOM 855 O O . LEU A 1 114 ? -5.555 23.75 -2.85 1 47.09 114 LEU A O 1
ATOM 859 N N . MET B 1 1 ? -27.047 40.875 38.25 1 45.41 1 MET B N 1
ATOM 860 C CA . MET B 1 1 ? -27.375 40.281 36.969 1 45.41 1 MET B CA 1
ATOM 861 C C . MET B 1 1 ? -26.344 39.25 36.531 1 45.41 1 MET B C 1
ATOM 863 O O . MET B 1 1 ? -25.141 39.562 36.469 1 45.41 1 MET B O 1
ATOM 867 N N . PRO B 1 2 ? -26.531 37.875 36.781 1 59.62 2 PRO B N 1
ATOM 868 C CA . PRO B 1 2 ? -25.531 36.812 36.531 1 59.62 2 PRO B CA 1
ATOM 869 C C . PRO B 1 2 ? -25.031 36.812 35.094 1 59.62 2 PRO B C 1
ATOM 871 O O . PRO B 1 2 ? -25.75 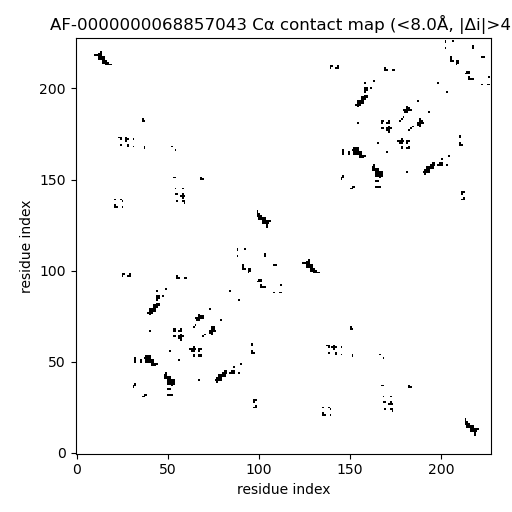37.219 34.188 1 59.62 2 PRO B O 1
ATOM 874 N N . SER B 1 3 ? -23.828 37.25 34.844 1 59.44 3 SER B N 1
ATOM 875 C CA . SER B 1 3 ? -23.109 37.156 33.562 1 59.44 3 SER B CA 1
ATOM 876 C C . SER B 1 3 ? -23.344 35.781 32.906 1 59.44 3 SER B C 1
ATOM 878 O O . SER B 1 3 ? -23.062 34.75 33.5 1 59.44 3 SER B O 1
ATOM 880 N N . ARG B 1 4 ? -24.469 35.688 32.125 1 55.62 4 ARG B N 1
ATOM 881 C CA . ARG B 1 4 ? -24.656 34.438 31.375 1 55.62 4 ARG B CA 1
ATOM 882 C C . ARG B 1 4 ? -23.375 34.062 30.641 1 55.62 4 ARG B C 1
ATOM 884 O O . ARG B 1 4 ? -22.906 34.781 29.781 1 55.62 4 ARG B O 1
ATOM 891 N N . LYS B 1 5 ? -22.422 33.375 31.266 1 55.31 5 LYS B N 1
ATOM 892 C CA . LYS B 1 5 ? -21.328 32.719 30.547 1 55.31 5 LYS B CA 1
ATOM 893 C C . LYS B 1 5 ? -21.797 32.188 29.188 1 55.31 5 LYS B C 1
ATOM 895 O O . LYS B 1 5 ? -22.75 31.406 29.109 1 55.31 5 LYS B O 1
ATOM 900 N N . ARG B 1 6 ? -21.656 32.906 28.047 1 56.12 6 ARG B N 1
ATOM 901 C CA . ARG B 1 6 ? -21.906 32.469 26.672 1 56.12 6 ARG B CA 1
ATOM 902 C C . ARG B 1 6 ? -21.359 31.078 26.438 1 56.12 6 ARG B C 1
ATOM 904 O O . ARG B 1 6 ? -20.203 30.797 26.734 1 56.12 6 ARG B O 1
ATOM 911 N N . ALA B 1 7 ? -22.156 30 26.422 1 53.44 7 ALA B N 1
ATOM 912 C CA . ALA B 1 7 ? -21.844 28.625 26 1 53.44 7 ALA B CA 1
ATOM 913 C C . ALA B 1 7 ? -21 28.625 24.734 1 53.44 7 ALA B C 1
ATOM 915 O O . ALA B 1 7 ? -21.359 29.25 23.734 1 53.44 7 ALA B O 1
ATOM 916 N N . ARG B 1 8 ? -19.641 28.609 24.875 1 52.12 8 ARG B N 1
ATOM 917 C CA . ARG B 1 8 ? -18.797 28.438 23.703 1 52.12 8 ARG B CA 1
ATOM 918 C C . ARG B 1 8 ? -19.391 27.422 22.734 1 52.12 8 ARG B C 1
ATOM 920 O O . ARG B 1 8 ? -19.828 26.344 23.141 1 52.12 8 ARG B O 1
ATOM 927 N N . ALA B 1 9 ? -20.031 27.812 21.641 1 51.56 9 ALA B N 1
ATOM 928 C CA . ALA B 1 9 ? -20.516 26.969 20.562 1 51.56 9 ALA B CA 1
ATOM 929 C C . ALA B 1 9 ? -19.516 25.859 20.234 1 51.56 9 ALA B C 1
ATOM 931 O O . ALA B 1 9 ? -18.312 26.062 20.359 1 51.56 9 ALA B O 1
ATOM 932 N N . PRO B 1 10 ? -19.828 24.609 20.328 1 48.53 10 PRO B N 1
ATOM 933 C CA . PRO B 1 10 ? -18.938 23.484 20 1 48.53 10 PRO B CA 1
ATOM 934 C C . PRO B 1 10 ? -18.219 23.656 18.672 1 48.53 10 PRO B C 1
ATOM 936 O O . PRO B 1 10 ? -18.797 24.188 17.719 1 48.53 10 PRO B O 1
ATOM 939 N N . SER B 1 11 ? -16.984 24.094 18.641 1 54.38 11 SER B N 1
ATOM 940 C CA . SER B 1 11 ? -16.141 24.156 17.438 1 54.38 11 SER B CA 1
ATOM 941 C C . SER B 1 11 ? -16.375 22.953 16.531 1 54.38 11 SER B C 1
ATOM 943 O O . SER B 1 11 ? -16.156 21.812 16.938 1 54.38 11 SER B O 1
ATOM 945 N N . THR B 1 12 ? -17.391 22.875 15.742 1 52.47 12 THR B N 1
ATOM 946 C CA . THR B 1 12 ? -17.797 21.797 14.852 1 52.47 12 THR B CA 1
ATOM 947 C C . THR B 1 12 ? -16.641 21.375 13.961 1 52.47 12 THR B C 1
ATOM 949 O O . THR B 1 12 ? -16.125 22.172 13.172 1 52.47 12 THR B O 1
ATOM 952 N N . ALA B 1 13 ? -15.727 20.547 14.391 1 59.22 13 ALA B N 1
ATOM 953 C CA . ALA B 1 13 ? -14.688 19.938 13.562 1 59.22 13 ALA B CA 1
ATOM 954 C C . ALA B 1 13 ? -15.258 19.469 12.227 1 59.22 13 ALA B C 1
ATOM 956 O O . ALA B 1 13 ? -16.359 18.922 12.18 1 59.22 13 ALA B O 1
ATOM 957 N N . LEU B 1 14 ? -14.977 20.234 11.125 1 64 14 LEU B N 1
ATOM 958 C CA . LEU B 1 14 ? -15.43 19.875 9.781 1 64 14 LEU B CA 1
ATOM 959 C C . LEU B 1 14 ? -14.727 18.609 9.289 1 64 14 LEU B C 1
ATOM 961 O O . LEU B 1 14 ? -13.492 18.562 9.25 1 64 14 LEU B O 1
ATOM 965 N N . VAL B 1 15 ? -15.445 17.5 9.297 1 58.88 15 VAL B N 1
ATOM 966 C CA . VAL B 1 15 ? -14.922 16.266 8.719 1 58.88 15 VAL B CA 1
ATOM 967 C C . VAL B 1 15 ? -15.078 16.297 7.199 1 58.88 15 VAL B C 1
ATOM 969 O O . VAL B 1 15 ? -16.188 16.5 6.691 1 58.88 15 VAL B O 1
ATOM 972 N N . VAL B 1 16 ? -14.039 16.484 6.418 1 67.81 16 VAL B N 1
ATOM 973 C CA . VAL B 1 16 ? -14.055 16.406 4.961 1 67.81 16 VAL B CA 1
ATOM 974 C C . VAL B 1 16 ? -13.875 14.953 4.523 1 67.81 16 VAL B C 1
ATOM 976 O O . VAL B 1 16 ? -12.953 14.273 4.984 1 67.81 16 VAL B O 1
ATOM 979 N N . ARG B 1 17 ? -14.828 14.352 3.965 1 60.5 17 ARG B N 1
ATOM 980 C CA . ARG B 1 17 ? -14.758 12.992 3.439 1 60.5 17 ARG B CA 1
ATOM 981 C C . ARG B 1 17 ? -14.789 12.992 1.915 1 60.5 17 ARG B C 1
ATOM 983 O O . ARG B 1 17 ? -15.523 13.766 1.305 1 60.5 17 ARG B O 1
ATOM 990 N N . ALA B 1 18 ? -13.672 12.516 1.423 1 62.09 18 ALA B N 1
ATOM 991 C CA . ALA B 1 18 ? -13.734 12.344 -0.025 1 62.09 18 ALA B CA 1
ATOM 992 C C . ALA B 1 18 ? -14.672 11.203 -0.399 1 62.09 18 ALA B C 1
ATOM 994 O O . ALA B 1 18 ? -14.898 10.289 0.4 1 62.09 18 ALA B O 1
ATOM 995 N N . GLU B 1 19 ? -15.523 11.422 -1.395 1 57.03 19 GLU B N 1
ATOM 996 C CA . GLU B 1 19 ? -16.297 10.297 -1.891 1 57.03 19 GLU B CA 1
ATOM 997 C C . GLU B 1 19 ? -15.414 9.086 -2.166 1 57.03 19 GLU B C 1
ATOM 999 O O . GLU B 1 19 ? -14.32 9.227 -2.717 1 57.03 19 GLU B O 1
ATOM 1004 N N . PRO B 1 20 ? -15.719 8.031 -1.292 1 51.19 20 PRO B N 1
ATOM 1005 C CA . PRO B 1 20 ? -14.898 6.828 -1.45 1 51.19 20 PRO B CA 1
ATOM 1006 C 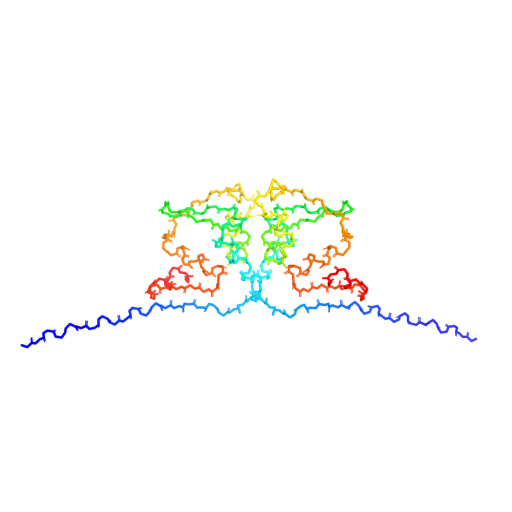C . PRO B 1 20 ? -14.562 6.531 -2.908 1 51.19 20 PRO B C 1
ATOM 1008 O O . PRO B 1 20 ? -15.453 6.559 -3.77 1 51.19 20 PRO B O 1
ATOM 1011 N N . SER B 1 21 ? -13.656 7.051 -3.539 1 51.91 21 SER B N 1
ATOM 1012 C CA . SER B 1 21 ? -13.305 6.402 -4.797 1 51.91 21 SER B CA 1
ATOM 1013 C C . SER B 1 21 ? -12.32 5.258 -4.578 1 51.91 21 SER B C 1
ATOM 1015 O O . SER B 1 21 ? -11.109 5.461 -4.617 1 51.91 21 SER B O 1
ATOM 1017 N N . GLU B 1 22 ? -12.734 4.336 -3.5 1 51.53 22 GLU B N 1
ATOM 1018 C CA . GLU B 1 22 ? -11.93 3.133 -3.285 1 51.53 22 GLU B CA 1
ATOM 1019 C C . GLU B 1 22 ? -11.164 2.75 -4.543 1 51.53 22 GLU B C 1
ATOM 1021 O O . GLU B 1 22 ? -10.016 2.297 -4.465 1 51.53 22 GLU B O 1
ATOM 1026 N N . GLY B 1 23 ? -11.953 2.891 -5.594 1 58.03 23 GLY B N 1
ATOM 1027 C CA . GLY B 1 23 ? -11.414 2.562 -6.902 1 58.03 23 GLY B CA 1
ATOM 1028 C C . GLY B 1 23 ? -10.109 3.283 -7.207 1 58.03 23 GLY B C 1
ATOM 1029 O O . GLY B 1 23 ? -9.234 2.734 -7.879 1 58.03 23 GLY B O 1
ATOM 1030 N N . SER B 1 24 ? -9.867 4.34 -6.23 1 81.44 24 SER B N 1
ATOM 1031 C CA . SER B 1 24 ? -8.742 5.133 -6.707 1 81.44 24 SER B CA 1
ATOM 1032 C C . SER B 1 24 ? -7.426 4.633 -6.117 1 81.44 24 SER B C 1
ATOM 1034 O O . SER B 1 24 ? -6.441 4.461 -6.836 1 81.44 24 SER B O 1
ATOM 1036 N N . LEU B 1 25 ? -7.516 4.082 -4.801 1 91.12 25 LEU B N 1
ATOM 1037 C CA . LEU B 1 25 ? -6.254 3.66 -4.199 1 91.12 25 LEU B CA 1
ATOM 1038 C C . LEU B 1 25 ? -5.777 2.346 -4.805 1 91.12 25 LEU B C 1
ATOM 1040 O O . LEU B 1 25 ? -4.605 2.215 -5.168 1 91.12 25 LEU B O 1
ATOM 1044 N N . ARG B 1 26 ? -6.707 1.445 -4.91 1 91.69 26 ARG B N 1
ATOM 1045 C CA . ARG B 1 26 ? -6.363 0.156 -5.504 1 91.69 26 ARG B CA 1
ATOM 1046 C C . ARG B 1 26 ? -5.824 0.331 -6.918 1 91.69 26 ARG B C 1
ATOM 1048 O O . ARG B 1 26 ? -4.824 -0.287 -7.289 1 91.69 26 ARG B O 1
ATOM 1055 N N . ALA B 1 27 ? -6.508 1.149 -7.602 1 92.44 27 ALA B N 1
ATOM 1056 C CA . ALA B 1 27 ? -6.078 1.404 -8.969 1 92.44 27 ALA B CA 1
ATOM 1057 C C . ALA B 1 27 ? -4.684 2.023 -9 1 92.44 27 ALA B C 1
ATOM 1059 O O . ALA B 1 27 ? -3.865 1.684 -9.859 1 92.44 27 ALA B O 1
ATOM 1060 N N . GLY B 1 28 ? -4.453 2.941 -8.078 1 94.25 28 GLY B N 1
ATOM 1061 C CA . GLY B 1 28 ? -3.133 3.547 -7.988 1 94.25 28 GLY B CA 1
ATOM 1062 C C . GLY B 1 28 ? -2.039 2.551 -7.652 1 94.25 28 GLY B C 1
ATOM 1063 O O . GLY B 1 28 ? -0.974 2.561 -8.273 1 94.25 28 GLY B O 1
ATOM 1064 N N . LEU B 1 29 ? -2.348 1.686 -6.754 1 96.12 29 LEU B N 1
ATOM 1065 C CA . LEU B 1 29 ? -1.376 0.672 -6.355 1 96.12 29 LEU B CA 1
ATOM 1066 C C . LEU B 1 29 ? -1.138 -0.325 -7.484 1 96.12 29 LEU B C 1
ATOM 1068 O O . LEU B 1 29 ? -0.001 -0.742 -7.719 1 96.12 29 LEU B O 1
ATOM 1072 N N . ALA B 1 30 ? -2.191 -0.672 -8.141 1 95.44 30 ALA B N 1
ATOM 1073 C CA . ALA B 1 30 ? -2.066 -1.588 -9.273 1 95.44 30 ALA B CA 1
ATOM 1074 C C . ALA B 1 30 ? -1.193 -0.988 -10.375 1 95.44 30 ALA B C 1
ATOM 1076 O O . ALA B 1 30 ? -0.365 -1.684 -10.969 1 95.44 30 ALA B O 1
ATOM 1077 N N . LYS B 1 31 ? -1.413 0.271 -10.633 1 96.12 31 LYS B N 1
ATOM 1078 C CA . LYS B 1 31 ? -0.608 0.961 -11.633 1 96.12 31 LYS B CA 1
ATOM 1079 C C . LYS B 1 31 ? 0.871 0.943 -11.266 1 96.12 31 LYS B C 1
ATOM 1081 O O . LYS B 1 31 ? 1.726 0.663 -12.109 1 96.12 31 LYS B O 1
ATOM 1086 N N . LEU B 1 32 ? 1.179 1.262 -10.062 1 96.12 32 LEU B N 1
ATOM 1087 C CA . LEU B 1 32 ? 2.559 1.233 -9.594 1 96.12 32 LEU B CA 1
ATOM 1088 C C . LEU B 1 32 ? 3.139 -0.173 -9.695 1 96.12 32 LEU B C 1
ATOM 1090 O O . LEU B 1 32 ? 4.293 -0.344 -10.094 1 96.12 32 LEU B O 1
ATOM 1094 N N . TRP B 1 33 ? 2.338 -1.145 -9.391 1 97.25 33 TRP B N 1
ATOM 1095 C CA . TRP B 1 33 ? 2.758 -2.541 -9.438 1 97.25 33 TRP B CA 1
ATOM 1096 C C . TRP B 1 33 ? 3.1 -2.957 -10.867 1 97.25 33 TRP B C 1
ATOM 1098 O O . TRP B 1 33 ? 4.168 -3.52 -11.117 1 97.25 33 TRP B O 1
ATOM 1108 N N . ARG B 1 34 ? 2.254 -2.602 -11.719 1 96.56 34 ARG B N 1
ATOM 1109 C CA . ARG B 1 34 ? 2.463 -2.979 -13.109 1 96.56 34 ARG B CA 1
ATOM 1110 C C . ARG B 1 34 ? 3.695 -2.289 -13.688 1 96.56 34 ARG B C 1
ATOM 1112 O O . ARG B 1 34 ? 4.398 -2.859 -14.523 1 96.56 34 ARG B O 1
ATOM 1119 N N . ALA B 1 35 ? 3.977 -1.131 -13.219 1 95.25 35 ALA B N 1
ATOM 1120 C CA . ALA B 1 35 ? 5.133 -0.369 -13.68 1 95.25 35 ALA B CA 1
ATOM 1121 C C . ALA B 1 35 ? 6.398 -0.789 -12.938 1 95.25 35 ALA B C 1
ATOM 1123 O O . ALA B 1 35 ? 7.504 -0.361 -13.281 1 95.25 35 ALA B O 1
ATOM 1124 N N . GLY B 1 36 ? 6.262 -1.614 -11.891 1 95.25 36 GLY B N 1
ATOM 1125 C CA . GLY B 1 36 ? 7.398 -2.029 -11.078 1 95.25 36 GLY B CA 1
ATOM 1126 C C . GLY B 1 36 ? 7.938 -0.919 -10.195 1 95.25 36 GLY B C 1
ATOM 1127 O O . GLY B 1 36 ? 9.062 -1.008 -9.703 1 95.25 36 GLY B O 1
ATOM 1128 N N . THR B 1 37 ? 7.117 0.131 -10.023 1 93.44 37 THR B N 1
ATOM 1129 C CA . THR B 1 37 ? 7.543 1.299 -9.258 1 93.44 37 THR B CA 1
ATOM 1130 C C . THR B 1 37 ? 7.379 1.059 -7.762 1 93.44 37 THR B C 1
ATOM 1132 O O . THR B 1 37 ? 6.301 0.68 -7.301 1 93.44 37 THR B O 1
ATOM 1135 N N . CYS B 1 38 ? 8.438 1.165 -7 1 93.12 38 CYS B N 1
ATOM 1136 C CA . CYS B 1 38 ? 8.477 1.081 -5.543 1 93.12 38 CYS B CA 1
ATOM 1137 C C . CYS B 1 38 ? 8.164 -0.333 -5.07 1 93.12 38 CYS B C 1
ATOM 1139 O O . CYS B 1 38 ? 7.684 -0.525 -3.951 1 93.12 38 CYS B O 1
ATOM 1141 N N . CYS B 1 39 ? 8.312 -1.241 -5.93 1 95.19 39 CYS B N 1
ATOM 1142 C CA . CYS B 1 39 ? 8.258 -2.613 -5.441 1 95.19 39 CYS B CA 1
ATOM 1143 C C . CYS B 1 39 ? 9.445 -2.918 -4.531 1 95.19 39 CYS B C 1
ATOM 1145 O O . CYS B 1 39 ? 10.586 -2.596 -4.867 1 95.19 39 CYS B O 1
ATOM 1147 N N . ASP B 1 40 ? 9.148 -3.598 -3.404 1 92.81 40 ASP B N 1
ATOM 1148 C CA . ASP B 1 40 ? 10.219 -3.713 -2.42 1 92.81 40 ASP B CA 1
ATOM 1149 C C . ASP B 1 40 ? 10.391 -5.16 -1.965 1 92.81 40 ASP B C 1
ATOM 1151 O O . ASP B 1 40 ? 11.086 -5.426 -0.98 1 92.81 40 ASP B O 1
ATOM 1155 N N . VAL B 1 41 ? 9.82 -6.105 -2.609 1 94.88 41 VAL B N 1
ATOM 1156 C CA . VAL B 1 41 ? 10.039 -7.516 -2.307 1 94.88 41 VAL B CA 1
ATOM 1157 C C . VAL B 1 41 ? 9.938 -8.344 -3.588 1 94.88 41 VAL B C 1
ATOM 1159 O O . VAL B 1 41 ? 9.164 -8.008 -4.488 1 94.88 41 VAL B O 1
ATOM 1162 N N . GLU B 1 42 ? 10.75 -9.289 -3.621 1 96.75 42 GLU B N 1
ATOM 1163 C CA . GLU B 1 42 ? 10.711 -10.289 -4.688 1 96.75 42 GLU B CA 1
ATOM 1164 C C . GLU B 1 42 ? 10.305 -11.656 -4.148 1 96.75 42 GLU B C 1
ATOM 1166 O O . GLU B 1 42 ? 10.984 -12.211 -3.285 1 96.75 42 GLU B O 1
ATOM 1171 N N . LEU B 1 43 ? 9.211 -12.195 -4.617 1 95.75 43 LEU B N 1
ATOM 1172 C CA . LEU B 1 43 ? 8.766 -13.531 -4.254 1 95.75 43 LEU B CA 1
ATOM 1173 C C . LEU B 1 43 ? 9.141 -14.547 -5.328 1 95.75 43 LEU B C 1
ATOM 1175 O O . LEU B 1 43 ? 8.836 -14.352 -6.504 1 95.75 43 LEU B O 1
ATOM 1179 N N . VAL B 1 44 ? 9.836 -15.531 -4.91 1 97.19 44 VAL B N 1
ATOM 1180 C CA . VAL B 1 44 ? 10.289 -16.547 -5.855 1 97.19 44 VAL B CA 1
ATOM 1181 C C . VAL B 1 44 ? 9.484 -17.828 -5.656 1 97.19 44 VAL B C 1
ATOM 1183 O O . VAL B 1 44 ? 9.438 -18.375 -4.547 1 97.19 44 VAL B O 1
ATOM 1186 N N . VAL B 1 45 ? 8.836 -18.234 -6.703 1 95.75 45 VAL B N 1
ATOM 1187 C CA . VAL B 1 45 ? 8.039 -19.453 -6.711 1 95.75 45 VAL B CA 1
ATOM 1188 C C . VAL B 1 45 ? 8.438 -20.328 -7.898 1 95.75 45 VAL B C 1
ATOM 1190 O O . VAL B 1 45 ? 8.281 -19.938 -9.055 1 95.75 45 VAL B O 1
ATOM 1193 N N . GLU B 1 46 ? 8.883 -21.453 -7.586 1 96.69 46 GLU B N 1
ATOM 1194 C CA . GLU B 1 46 ? 9.32 -22.375 -8.625 1 96.69 46 GLU B CA 1
ATOM 1195 C C . GLU B 1 46 ? 10.289 -21.719 -9.594 1 96.69 46 GLU B C 1
ATOM 1197 O O . GLU B 1 46 ? 10.156 -21.875 -10.812 1 96.69 46 GLU B O 1
ATOM 1202 N N . GLY B 1 47 ? 11.172 -20.906 -9.094 1 95.94 47 GLY B N 1
ATOM 1203 C CA . GLY B 1 47 ? 12.211 -20.281 -9.898 1 95.94 47 GLY B CA 1
ATOM 1204 C C . GLY B 1 47 ? 11.75 -19.016 -10.586 1 95.94 47 GLY B C 1
ATOM 1205 O O . GLY B 1 47 ? 12.555 -18.297 -11.172 1 95.94 47 GLY B O 1
ATOM 1206 N N . ARG B 1 48 ? 10.469 -18.734 -10.57 1 97 48 ARG B N 1
ATOM 1207 C CA . ARG B 1 48 ? 9.945 -17.5 -11.141 1 97 48 ARG B CA 1
ATOM 1208 C C . ARG B 1 48 ? 9.883 -16.406 -10.086 1 97 48 ARG B C 1
ATOM 1210 O O . ARG B 1 48 ? 9.484 -16.656 -8.945 1 97 48 ARG B O 1
ATOM 1217 N N . SER B 1 49 ? 10.305 -15.227 -10.523 1 97.25 49 SER B N 1
ATOM 1218 C CA . SER B 1 49 ? 10.352 -14.094 -9.609 1 97.25 49 SER B CA 1
ATOM 1219 C C . SER B 1 49 ? 9.172 -13.148 -9.836 1 97.25 49 SER B C 1
ATOM 1221 O O . SER B 1 49 ? 8.828 -12.852 -10.984 1 97.25 49 SER B O 1
ATOM 1223 N N . PHE B 1 50 ? 8.555 -12.742 -8.758 1 97.5 50 PHE B N 1
ATOM 1224 C CA . PHE B 1 50 ? 7.461 -11.781 -8.766 1 97.5 50 PHE B CA 1
ATOM 1225 C C . PHE B 1 50 ? 7.77 -10.602 -7.859 1 97.5 50 PHE B C 1
ATOM 1227 O O . PHE B 1 50 ? 7.941 -10.766 -6.648 1 97.5 50 PHE B O 1
ATOM 1234 N N . SER B 1 51 ? 7.848 -9.414 -8.438 1 97.56 51 SER B N 1
ATOM 1235 C CA . SER B 1 51 ? 8.023 -8.203 -7.645 1 97.56 51 SER B CA 1
ATOM 1236 C C . SER B 1 51 ? 6.688 -7.699 -7.102 1 97.56 51 SER B C 1
ATOM 1238 O O . SER B 1 51 ? 5.672 -7.754 -7.797 1 97.56 51 SER B O 1
ATOM 1240 N N . ALA B 1 52 ? 6.719 -7.281 -5.875 1 97.56 52 ALA B N 1
ATOM 1241 C CA . ALA B 1 52 ? 5.488 -6.777 -5.273 1 97.56 52 ALA B CA 1
ATOM 1242 C C . ALA B 1 52 ? 5.793 -5.738 -4.199 1 97.56 52 ALA B C 1
ATOM 1244 O O . ALA B 1 52 ? 6.957 -5.457 -3.906 1 97.56 52 ALA B O 1
ATOM 1245 N N . HIS B 1 53 ? 4.789 -5.133 -3.727 1 96.81 53 HIS B N 1
ATOM 1246 C CA . HIS B 1 53 ? 4.875 -4.258 -2.564 1 96.81 53 HIS B CA 1
ATOM 1247 C C . HIS B 1 53 ? 4.547 -5.008 -1.28 1 96.81 53 HIS B C 1
ATOM 1249 O O . HIS B 1 53 ? 3.465 -5.586 -1.154 1 96.81 53 HIS B O 1
ATOM 1255 N N . ARG B 1 54 ? 5.383 -4.934 -0.25 1 95.88 54 ARG B N 1
ATOM 1256 C CA . ARG B 1 54 ? 5.191 -5.641 1.012 1 95.88 54 ARG B CA 1
ATOM 1257 C C . ARG B 1 54 ? 3.855 -5.266 1.648 1 95.88 54 ARG B C 1
ATOM 1259 O O . ARG B 1 54 ? 3.1 -6.141 2.076 1 95.88 54 ARG B O 1
ATOM 1266 N N . VAL B 1 55 ? 3.607 -4.008 1.628 1 96.12 55 VAL B N 1
ATOM 1267 C CA . VAL B 1 55 ? 2.482 -3.521 2.42 1 96.12 55 VAL B CA 1
ATOM 1268 C C . VAL B 1 55 ? 1.169 -3.967 1.781 1 96.12 55 VAL B C 1
ATOM 1270 O O . VAL B 1 55 ? 0.187 -4.223 2.482 1 96.12 55 VAL B O 1
ATOM 1273 N N . VAL B 1 56 ? 1.102 -4.039 0.451 1 96.75 56 VAL B N 1
ATOM 1274 C CA . VAL B 1 56 ? -0.099 -4.52 -0.223 1 96.75 56 VAL B CA 1
ATOM 1275 C C . VAL B 1 56 ? -0.333 -5.988 0.126 1 96.75 56 VAL B C 1
ATOM 1277 O O . VAL B 1 56 ? -1.451 -6.383 0.47 1 96.75 56 VAL B O 1
ATOM 1280 N N . LEU B 1 57 ? 0.744 -6.77 0.077 1 94.94 57 LEU B N 1
ATOM 1281 C CA . LEU B 1 57 ? 0.644 -8.172 0.464 1 94.94 57 LEU 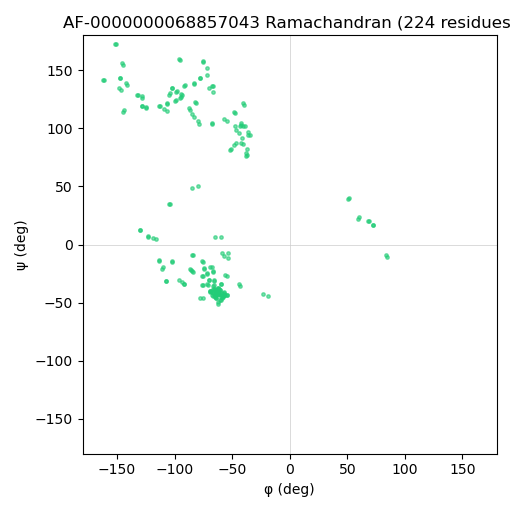B CA 1
ATOM 1282 C C . LEU B 1 57 ? 0.162 -8.305 1.904 1 94.94 57 LEU B C 1
ATOM 1284 O O . LEU B 1 57 ? -0.742 -9.094 2.191 1 94.94 57 LEU B O 1
ATOM 1288 N N . ALA B 1 58 ? 0.731 -7.531 2.768 1 95.19 58 ALA B N 1
ATOM 1289 C CA . ALA B 1 58 ? 0.421 -7.594 4.191 1 95.19 58 ALA B CA 1
ATOM 1290 C C . ALA B 1 58 ? -1.02 -7.168 4.461 1 95.19 58 ALA B C 1
ATOM 1292 O O . ALA B 1 58 ? -1.701 -7.758 5.301 1 95.19 58 ALA B O 1
ATOM 1293 N N . ALA B 1 59 ? -1.485 -6.184 3.758 1 95.25 59 ALA B N 1
ATOM 1294 C CA . ALA B 1 59 ? -2.834 -5.664 3.961 1 95.25 59 ALA B CA 1
ATOM 1295 C C . ALA B 1 59 ? -3.885 -6.664 3.486 1 95.25 59 ALA B C 1
ATOM 1297 O O . ALA B 1 59 ? -4.98 -6.738 4.047 1 95.25 59 ALA B O 1
ATOM 1298 N N . GLU B 1 60 ? -3.516 -7.43 2.482 1 93.12 60 GLU B N 1
ATOM 1299 C CA . GLU B 1 60 ? -4.523 -8.25 1.818 1 93.12 60 GLU B CA 1
ATOM 1300 C C . GLU B 1 60 ? -4.43 -9.711 2.27 1 93.12 60 GLU B C 1
ATOM 1302 O O . GLU B 1 60 ? -5.355 -10.492 2.047 1 93.12 60 GLU B O 1
ATOM 1307 N N . SER B 1 61 ? -3.35 -10.109 2.916 1 89.75 61 SER B N 1
ATOM 1308 C CA . SER B 1 61 ? -3.129 -11.508 3.271 1 89.75 61 SER B CA 1
ATOM 1309 C C . SER B 1 61 ? -2.424 -11.633 4.617 1 89.75 61 SER B C 1
ATOM 1311 O O . SER B 1 61 ? -1.247 -11.281 4.742 1 89.75 61 SER B O 1
ATOM 1313 N N . PRO B 1 62 ? -3.041 -12.172 5.621 1 89.56 62 PRO B N 1
ATOM 1314 C CA . PRO B 1 62 ? -2.404 -12.336 6.93 1 89.56 62 PRO B CA 1
ATOM 1315 C C . PRO B 1 62 ? -1.177 -13.242 6.879 1 89.56 62 PRO B C 1
ATOM 1317 O O . PRO B 1 62 ? -0.194 -13 7.582 1 89.56 62 PRO B O 1
ATOM 1320 N N . CYS B 1 63 ? -1.22 -14.258 6.09 1 88.25 63 CYS B N 1
ATOM 1321 C CA . CYS B 1 63 ? -0.087 -15.172 5.977 1 88.25 63 CYS B CA 1
ATOM 1322 C C . CYS B 1 63 ? 1.129 -14.461 5.395 1 88.25 63 CYS B C 1
ATOM 1324 O O . CYS B 1 63 ? 2.24 -14.602 5.906 1 88.25 63 CYS B O 1
ATOM 1326 N N . LEU B 1 64 ? 0.87 -13.703 4.441 1 90.56 64 LEU B N 1
ATOM 1327 C CA . LEU B 1 64 ? 1.99 -12.984 3.84 1 90.56 64 LEU B CA 1
ATOM 1328 C C . LEU B 1 64 ? 2.434 -11.828 4.727 1 90.56 64 LEU B C 1
ATOM 1330 O O . LEU B 1 64 ? 3.602 -11.438 4.703 1 90.56 64 LEU B O 1
ATOM 1334 N N . ALA B 1 65 ? 1.48 -11.312 5.512 1 92.38 65 ALA B N 1
ATOM 1335 C CA . ALA B 1 65 ? 1.834 -10.227 6.422 1 92.38 65 ALA B CA 1
ATOM 1336 C C . ALA B 1 65 ? 2.977 -10.641 7.348 1 92.38 65 ALA B C 1
ATOM 1338 O O . ALA B 1 65 ? 3.936 -9.883 7.535 1 92.38 65 ALA B O 1
ATOM 1339 N N . ALA B 1 66 ? 2.916 -11.812 7.867 1 88.69 66 ALA B N 1
ATOM 1340 C CA . ALA B 1 66 ? 3.949 -12.328 8.758 1 88.69 66 ALA B CA 1
ATOM 1341 C C . ALA B 1 66 ? 5.266 -12.523 8.016 1 88.69 66 ALA B C 1
ATOM 1343 O O . ALA B 1 66 ? 6.34 -12.25 8.555 1 88.69 66 ALA B O 1
ATOM 1344 N N . LEU B 1 67 ? 5.199 -12.914 6.773 1 87.31 67 LEU B N 1
ATOM 1345 C CA . LEU B 1 67 ? 6.379 -13.234 5.98 1 87.31 67 LEU B CA 1
ATOM 1346 C C . LEU B 1 67 ? 7.105 -11.969 5.547 1 87.31 67 LEU B C 1
ATOM 1348 O O . LEU B 1 67 ? 8.336 -11.906 5.59 1 87.31 67 LEU B O 1
ATOM 1352 N N . VAL B 1 68 ? 6.34 -10.906 5.277 1 91.62 68 VAL B N 1
ATOM 1353 C CA . VAL B 1 68 ? 6.973 -9.773 4.609 1 91.62 68 VAL B CA 1
ATOM 1354 C C . VAL B 1 68 ? 7.141 -8.617 5.59 1 91.62 68 VAL B C 1
ATOM 1356 O O . VAL B 1 68 ? 8 -7.758 5.402 1 91.62 68 VAL B O 1
ATOM 1359 N N . CYS B 1 69 ? 6.277 -8.461 6.551 1 90.81 69 CYS B N 1
ATOM 1360 C CA . CYS B 1 69 ? 6.316 -7.32 7.461 1 90.81 69 CYS B CA 1
ATOM 1361 C C . CYS B 1 69 ? 6.422 -7.781 8.906 1 90.81 69 CYS B C 1
ATOM 1363 O O . CYS B 1 69 ? 6.305 -6.973 9.828 1 90.81 69 CYS B O 1
ATOM 1365 N N . GLY B 1 70 ? 6.578 -8.992 9.023 1 82.31 70 GLY B N 1
ATOM 1366 C CA . GLY B 1 70 ? 6.699 -9.492 10.383 1 82.31 70 GLY B CA 1
ATOM 1367 C C . GLY B 1 70 ? 8.016 -9.133 11.047 1 82.31 70 GLY B C 1
ATOM 1368 O O . GLY B 1 70 ? 8.898 -8.562 10.398 1 82.31 70 GLY B O 1
ATOM 1369 N N . GLY B 1 71 ? 8.125 -8.891 12.297 1 70.25 71 GLY B N 1
ATOM 1370 C CA . GLY B 1 71 ? 9.266 -8.531 13.125 1 70.25 71 GLY B CA 1
ATOM 1371 C C . GLY B 1 71 ? 10.367 -9.57 13.094 1 70.25 71 GLY B C 1
ATOM 1372 O O . GLY B 1 71 ? 11.383 -9.438 13.781 1 70.25 71 GLY B O 1
ATOM 1373 N N . PHE B 1 72 ? 10.164 -10.555 12.211 1 63.34 72 PHE B N 1
ATOM 1374 C CA . PHE B 1 72 ? 11.188 -11.594 12.227 1 63.34 72 PHE B CA 1
ATOM 1375 C C . PHE B 1 72 ? 12.242 -11.32 11.164 1 63.34 72 PHE B C 1
ATOM 1377 O O . PHE B 1 72 ? 12.062 -10.461 10.297 1 63.34 72 PHE B O 1
ATOM 1384 N N . ALA B 1 73 ? 13.391 -11.836 11.242 1 57.84 73 ALA B N 1
ATOM 1385 C CA . ALA B 1 73 ? 14.586 -11.633 10.43 1 57.84 73 ALA B CA 1
ATOM 1386 C C . ALA B 1 73 ? 14.242 -11.594 8.938 1 57.84 73 ALA B C 1
ATOM 1388 O O . ALA B 1 73 ? 14.805 -10.797 8.188 1 57.84 73 ALA B O 1
ATOM 1389 N N . GLU B 1 74 ? 13.258 -12.398 8.539 1 54.84 74 GLU B N 1
ATOM 1390 C CA . GLU B 1 74 ? 12.992 -12.523 7.105 1 54.84 74 GLU B CA 1
ATOM 1391 C C . GLU B 1 74 ? 12.094 -11.398 6.609 1 54.84 74 GLU B C 1
ATOM 1393 O O . GLU B 1 74 ? 12.07 -11.094 5.414 1 54.84 74 GLU B O 1
ATOM 1398 N N . ALA B 1 75 ? 11.266 -10.758 7.496 1 60.53 75 ALA B N 1
ATOM 1399 C CA . ALA B 1 75 ? 10.312 -9.734 7.098 1 60.53 75 ALA B CA 1
ATOM 1400 C C . ALA B 1 75 ? 11.008 -8.578 6.387 1 60.53 75 ALA B C 1
ATOM 1402 O O . ALA B 1 75 ? 10.43 -7.945 5.5 1 60.53 75 ALA B O 1
ATOM 1403 N N . GLY B 1 76 ? 12.234 -8.516 6.379 1 69.94 76 GLY B N 1
ATOM 1404 C CA . GLY B 1 76 ? 12.953 -7.406 5.773 1 69.94 76 GLY B CA 1
ATOM 1405 C C . GLY B 1 76 ? 13.805 -7.824 4.59 1 69.94 76 GLY B C 1
ATOM 1406 O O . GLY B 1 76 ? 14.461 -6.988 3.963 1 69.94 76 GLY B O 1
ATOM 1407 N N . MET B 1 77 ? 13.656 -9.141 4.254 1 77.38 77 MET B N 1
ATOM 1408 C CA . MET B 1 77 ? 14.477 -9.602 3.143 1 77.38 77 MET B CA 1
ATOM 1409 C C . MET B 1 77 ? 13.891 -9.156 1.808 1 77.38 77 MET B C 1
ATOM 1411 O O . MET B 1 77 ? 12.672 -9.164 1.627 1 77.38 77 MET B O 1
ATOM 1415 N N . PRO B 1 78 ? 14.812 -8.859 0.975 1 86.81 78 PRO B N 1
ATOM 1416 C CA . PRO B 1 78 ? 14.328 -8.398 -0.328 1 86.81 78 PRO B CA 1
ATOM 1417 C C . PRO B 1 78 ? 13.789 -9.531 -1.195 1 86.81 78 PRO B C 1
ATOM 1419 O O . PRO B 1 78 ? 13.039 -9.281 -2.143 1 86.81 78 PRO B O 1
ATOM 1422 N N . ARG B 1 79 ? 14.203 -10.75 -0.869 1 93.44 79 ARG B N 1
ATOM 1423 C CA . ARG B 1 79 ? 13.797 -11.898 -1.665 1 93.44 79 ARG B CA 1
ATOM 1424 C C . ARG B 1 79 ? 13.297 -13.031 -0.775 1 93.44 79 ARG B C 1
ATOM 1426 O O . ARG B 1 79 ? 13.977 -13.43 0.175 1 93.44 79 ARG B O 1
ATOM 1433 N N . ILE B 1 80 ? 12.125 -13.57 -1.052 1 92.75 80 ILE B N 1
ATOM 1434 C CA . ILE B 1 80 ? 11.492 -14.617 -0.263 1 92.75 80 ILE B CA 1
ATOM 1435 C C . ILE B 1 80 ? 11.078 -15.773 -1.177 1 92.75 80 ILE B C 1
ATOM 1437 O O . ILE B 1 80 ? 10.391 -15.555 -2.18 1 92.75 80 ILE B O 1
ATOM 1441 N N . GLU B 1 81 ? 11.492 -16.938 -0.855 1 94.31 81 GLU B N 1
ATOM 1442 C CA . GLU B 1 81 ? 11.109 -18.125 -1.628 1 94.31 81 GLU B CA 1
ATOM 1443 C C . GLU B 1 81 ? 9.891 -18.812 -1.018 1 94.31 81 GLU B C 1
ATOM 1445 O O . GLU B 1 81 ? 9.875 -19.109 0.177 1 94.31 81 GLU B O 1
ATOM 1450 N N . LEU B 1 82 ? 8.93 -19 -1.877 1 92 82 LEU B N 1
ATOM 1451 C CA . LEU B 1 82 ? 7.719 -19.703 -1.462 1 92 82 LEU B CA 1
ATOM 1452 C C . LEU B 1 82 ? 7.699 -21.125 -2.023 1 92 82 LEU B C 1
ATOM 1454 O O . LEU B 1 82 ? 7.953 -21.328 -3.213 1 92 82 LEU B O 1
ATOM 1458 N N . GLN B 1 83 ? 7.492 -22.188 -1.308 1 89.12 83 GLN B N 1
ATOM 1459 C CA . GLN B 1 83 ? 7.633 -23.562 -1.752 1 89.12 83 GLN B CA 1
ATOM 1460 C C . GLN B 1 83 ? 6.273 -24.25 -1.858 1 89.12 83 GLN B C 1
ATOM 1462 O O . GLN B 1 83 ? 6.129 -25.234 -2.576 1 89.12 83 GLN B O 1
ATOM 1467 N N . GLU B 1 84 ? 5.172 -23.844 -1.26 1 84.38 84 GLU B N 1
ATOM 1468 C CA . GLU B 1 84 ? 3.92 -24.594 -1.146 1 84.38 84 GLU B CA 1
ATOM 1469 C C . GLU B 1 84 ? 2.865 -24.047 -2.104 1 84.38 84 GLU B C 1
ATOM 1471 O O . GLU B 1 84 ? 1.665 -24.156 -1.842 1 84.38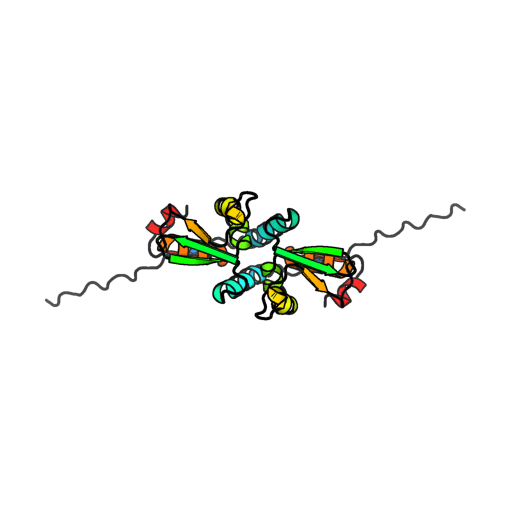 84 GLU B O 1
ATOM 1476 N N . ILE B 1 85 ? 3.387 -23.578 -3.314 1 86.69 85 ILE B N 1
ATOM 1477 C CA . ILE B 1 85 ? 2.449 -23.016 -4.285 1 86.69 85 ILE B CA 1
ATOM 1478 C C . ILE B 1 85 ? 3.096 -22.984 -5.668 1 86.69 85 ILE B C 1
ATOM 1480 O O . ILE B 1 85 ? 4.316 -22.875 -5.789 1 86.69 85 ILE B O 1
ATOM 1484 N N . SER B 1 86 ? 2.248 -23.297 -6.691 1 91.31 86 SER B N 1
ATOM 1485 C CA . SER B 1 86 ? 2.787 -23.203 -8.039 1 91.31 86 SER B CA 1
ATOM 1486 C C . SER B 1 86 ? 2.906 -21.75 -8.4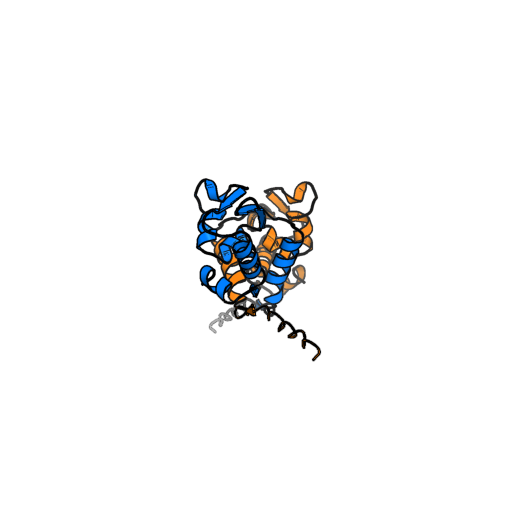84 1 91.31 86 SER B C 1
ATOM 1488 O O . SER B 1 86 ? 2.186 -20.875 -7.988 1 91.31 86 SER B O 1
ATOM 1490 N N . SER B 1 87 ? 3.783 -21.484 -9.469 1 93.94 87 SER B N 1
ATOM 1491 C CA . SER B 1 87 ? 3.986 -20.141 -9.977 1 93.94 87 SER B CA 1
ATOM 1492 C C . SER B 1 87 ? 2.727 -19.609 -10.656 1 93.94 87 SER B C 1
ATOM 1494 O O . SER B 1 87 ? 2.404 -18.422 -10.539 1 93.94 87 SER B O 1
ATOM 1496 N N . SER B 1 88 ? 2.08 -20.484 -11.352 1 89.31 88 SER B N 1
ATOM 1497 C CA . SER B 1 88 ? 0.863 -20.078 -12.055 1 89.31 88 SER B CA 1
ATOM 1498 C C . SER B 1 88 ? -0.225 -19.656 -11.07 1 89.31 88 SER B C 1
ATOM 1500 O O . SER B 1 88 ? -0.888 -18.641 -11.273 1 89.31 88 SER B O 1
ATOM 1502 N N . ILE B 1 89 ? -0.425 -20.406 -9.984 1 86.88 89 ILE B N 1
ATOM 1503 C CA . ILE B 1 89 ? -1.427 -20.094 -8.977 1 86.88 89 ILE B CA 1
ATOM 1504 C C . ILE B 1 89 ? -1.044 -18.812 -8.242 1 86.88 89 ILE B C 1
ATOM 1506 O O . ILE B 1 89 ? -1.897 -17.969 -7.977 1 86.88 89 ILE B O 1
ATOM 1510 N N . PHE B 1 90 ? 0.24 -18.703 -7.953 1 92.25 90 PHE B N 1
ATOM 1511 C CA . PHE B 1 90 ? 0.691 -17.516 -7.23 1 92.25 90 PHE B CA 1
ATOM 1512 C C . PHE B 1 90 ? 0.466 -16.266 -8.055 1 92.25 90 PHE B C 1
ATOM 1514 O O . PHE B 1 90 ? 0.069 -15.227 -7.52 1 92.25 90 PHE B O 1
ATOM 1521 N N . GLU B 1 91 ? 0.743 -16.375 -9.344 1 92.69 91 GLU B N 1
ATOM 1522 C CA . GLU B 1 91 ? 0.522 -15.242 -10.234 1 92.69 91 GLU B CA 1
ATOM 1523 C C . GLU B 1 91 ? -0.931 -14.773 -10.195 1 92.69 91 GLU B C 1
ATOM 1525 O O . GLU B 1 91 ? -1.203 -13.578 -10.141 1 92.69 91 GLU B O 1
ATOM 1530 N N . ARG B 1 92 ? -1.85 -15.672 -10.164 1 87.81 92 ARG B N 1
ATOM 1531 C CA . ARG B 1 92 ? -3.27 -15.352 -10.07 1 87.81 92 ARG B CA 1
ATOM 1532 C C . ARG B 1 92 ? -3.611 -14.773 -8.703 1 87.81 92 ARG B C 1
ATOM 1534 O O . ARG B 1 92 ? -4.441 -13.867 -8.594 1 87.81 92 ARG B O 1
ATOM 1541 N N . ALA B 1 93 ? -2.99 -15.391 -7.695 1 90.38 93 ALA B N 1
ATOM 1542 C CA . ALA B 1 93 ? -3.191 -14.859 -6.344 1 90.38 93 ALA B CA 1
ATOM 1543 C C . ALA B 1 93 ? -2.75 -13.406 -6.254 1 90.38 93 ALA B C 1
ATOM 1545 O O . ALA B 1 93 ? -3.443 -12.578 -5.66 1 90.38 93 ALA B O 1
ATOM 1546 N N . LEU B 1 94 ? -1.583 -13.109 -6.883 1 93.94 94 LEU B N 1
ATOM 1547 C CA . LEU B 1 94 ? -1.079 -11.742 -6.887 1 93.94 94 LEU B CA 1
ATOM 1548 C C . LEU B 1 94 ? -2.053 -10.805 -7.598 1 93.94 94 LEU B C 1
ATOM 1550 O O . LEU B 1 94 ? -2.314 -9.703 -7.125 1 93.94 94 LEU B O 1
ATOM 1554 N N . ASP B 1 95 ? -2.598 -11.266 -8.742 1 90.69 95 ASP B N 1
ATOM 1555 C CA . ASP B 1 95 ? -3.623 -10.492 -9.43 1 90.69 95 ASP B CA 1
ATOM 1556 C C . ASP B 1 95 ? -4.785 -10.164 -8.492 1 90.69 95 ASP B C 1
ATOM 1558 O O . ASP B 1 95 ? -5.25 -9.016 -8.445 1 90.69 95 ASP B O 1
ATOM 1562 N N . PHE B 1 96 ? -5.129 -11.125 -7.797 1 88.81 96 PHE B N 1
ATOM 1563 C CA . PHE B 1 96 ? -6.266 -10.938 -6.902 1 88.81 96 PHE B CA 1
ATOM 1564 C C . PHE B 1 96 ? -5.926 -9.945 -5.793 1 88.81 96 PHE B C 1
ATOM 1566 O O . PHE B 1 96 ? -6.754 -9.109 -5.422 1 88.81 96 PHE B O 1
ATOM 1573 N N . LEU B 1 97 ? -4.73 -10.094 -5.207 1 90.94 97 LEU B N 1
ATOM 1574 C CA . LEU B 1 97 ? -4.324 -9.219 -4.113 1 90.94 97 LEU B CA 1
ATOM 1575 C C . LEU B 1 97 ? -4.312 -7.762 -4.559 1 90.94 97 LEU B C 1
ATOM 1577 O O . LEU B 1 97 ? -4.668 -6.871 -3.783 1 90.94 97 LEU B O 1
ATOM 1581 N N . TYR B 1 98 ? -3.955 -7.504 -5.848 1 93.25 98 TYR B N 1
ATOM 1582 C CA . TYR B 1 98 ? -3.854 -6.133 -6.332 1 93.25 98 TYR B CA 1
ATOM 1583 C C . TYR B 1 98 ? -5.168 -5.676 -6.949 1 93.25 98 TYR B C 1
ATOM 1585 O O . TYR B 1 98 ? -5.551 -4.508 -6.82 1 93.25 98 TYR B O 1
ATOM 1593 N N . LEU B 1 99 ? -5.879 -6.582 -7.586 1 88.25 99 LEU B N 1
ATOM 1594 C CA . LEU B 1 99 ? -6.973 -6.152 -8.445 1 88.25 99 LEU B CA 1
ATOM 1595 C C . LEU B 1 99 ? -8.312 -6.609 -7.887 1 88.25 99 LEU B C 1
ATOM 1597 O O . LEU B 1 99 ? -9.367 -6.133 -8.32 1 88.25 99 LEU B O 1
ATOM 1601 N N . GLN B 1 100 ? -8.336 -7.469 -6.98 1 87.12 100 GLN B N 1
ATOM 1602 C CA . GLN B 1 100 ? -9.539 -8.109 -6.465 1 87.12 100 GLN B CA 1
ATOM 1603 C C . GLN B 1 100 ? -10.281 -8.852 -7.57 1 87.12 100 GLN B C 1
ATOM 1605 O O . GLN B 1 100 ? -11.516 -8.883 -7.582 1 87.12 100 GLN B O 1
ATOM 1610 N N . GLU B 1 101 ? -9.492 -9.133 -8.531 1 80.88 101 GLU B N 1
ATOM 1611 C CA . GLU B 1 101 ? -9.984 -9.953 -9.641 1 80.88 101 GLU B CA 1
ATOM 1612 C C . GLU B 1 101 ? -8.875 -10.836 -10.211 1 80.88 101 GLU B C 1
ATOM 1614 O O . GLU B 1 101 ? -7.703 -10.445 -10.211 1 80.88 101 GLU B O 1
ATOM 1619 N N . CYS B 1 102 ? -9.219 -12.094 -10.398 1 78.88 102 CYS B N 1
ATOM 1620 C CA . CYS B 1 102 ? -8.258 -12.961 -11.062 1 78.88 102 CYS B CA 1
ATOM 1621 C C . CYS B 1 102 ? -8.961 -13.93 -12.008 1 78.88 102 CYS B C 1
ATOM 1623 O O . CYS B 1 102 ? -10.117 -14.289 -11.789 1 78.88 102 CYS B O 1
ATOM 1625 N N . THR B 1 103 ? -8.367 -14.078 -13.164 1 73.25 103 THR B N 1
ATOM 1626 C CA . THR B 1 103 ? -8.875 -15.016 -14.164 1 73.25 103 THR B CA 1
ATOM 1627 C C . THR B 1 103 ? -8.305 -16.406 -13.93 1 73.25 103 THR B C 1
ATOM 1629 O O . THR B 1 103 ? -7.082 -16.578 -13.852 1 73.25 103 THR B O 1
ATOM 1632 N N . LEU B 1 104 ? -9.227 -17.266 -13.625 1 71.31 104 LEU B N 1
ATOM 1633 C CA . LEU B 1 104 ? -8.789 -18.641 -13.445 1 71.31 104 LEU B CA 1
ATOM 1634 C C . LEU B 1 104 ? -9.039 -19.453 -14.703 1 71.31 104 LEU B C 1
ATOM 1636 O O . LEU B 1 104 ? -10.008 -19.219 -15.422 1 71.31 104 LEU B O 1
ATOM 1640 N N . ALA B 1 105 ? -7.965 -20.188 -15.102 1 64.88 105 ALA B N 1
ATOM 1641 C CA . ALA B 1 105 ? -8.094 -21.031 -16.281 1 64.88 105 ALA B CA 1
ATOM 1642 C C . ALA B 1 105 ? -9.164 -22.109 -16.078 1 64.88 105 ALA B C 1
ATOM 1644 O O . ALA B 1 105 ? -9.828 -22.516 -17.031 1 64.88 105 ALA B O 1
ATOM 1645 N N . SER B 1 106 ? -9.211 -22.594 -14.961 1 62.06 106 SER B N 1
ATOM 1646 C CA . SER B 1 106 ? -10.195 -23.641 -14.68 1 62.06 106 SER B CA 1
ATOM 1647 C C . SER B 1 106 ? -10.711 -23.531 -13.25 1 62.06 106 SER B C 1
ATOM 1649 O O . SER B 1 106 ? -10.102 -22.875 -12.406 1 62.06 106 SER B O 1
ATOM 1651 N N . GLN B 1 107 ? -11.891 -24.016 -13 1 61.03 107 GLN B N 1
ATOM 1652 C CA . GLN B 1 107 ? -12.492 -24.047 -11.672 1 61.03 107 GLN B CA 1
ATOM 1653 C C . GLN B 1 107 ? -11.57 -24.734 -10.672 1 61.03 107 GLN B C 1
ATOM 1655 O O . GLN B 1 107 ? -11.625 -24.453 -9.477 1 61.03 107 GLN B O 1
ATOM 1660 N N . ASP B 1 108 ? -10.742 -25.641 -11.227 1 61.56 108 ASP B N 1
ATOM 1661 C CA . ASP B 1 108 ? -9.859 -26.406 -10.352 1 61.56 108 ASP B CA 1
ATOM 1662 C C . ASP B 1 108 ? -8.812 -25.5 -9.695 1 61.56 108 ASP B C 1
ATOM 1664 O O . ASP B 1 108 ? -8.305 -25.812 -8.617 1 61.56 108 ASP B O 1
ATOM 1668 N N . GLU B 1 109 ? -8.578 -24.422 -10.344 1 61.62 109 GLU B N 1
ATOM 1669 C CA . GLU B 1 109 ? -7.566 -23.5 -9.836 1 61.62 109 GLU B CA 1
ATOM 1670 C C . GLU B 1 109 ? -8.078 -22.719 -8.625 1 61.62 109 GLU B C 1
ATOM 1672 O O . GLU B 1 109 ? -7.297 -22.141 -7.875 1 61.62 109 GLU B O 1
ATOM 1677 N N . LEU B 1 110 ? -9.414 -22.766 -8.438 1 58.88 110 LEU B N 1
ATOM 1678 C CA . LEU B 1 110 ? -10.031 -22.078 -7.316 1 58.88 110 LEU B CA 1
ATOM 1679 C C . LEU B 1 110 ? -9.711 -22.781 -6 1 58.88 110 LEU B C 1
ATOM 1681 O O . LEU B 1 110 ? -9.727 -22.156 -4.938 1 58.88 110 LEU B O 1
ATOM 1685 N N . GLN B 1 111 ? -9.414 -24.062 -6.152 1 55.09 111 GLN B N 1
ATOM 1686 C CA . GLN B 1 111 ? -9.312 -24.891 -4.953 1 55.09 111 GLN B CA 1
ATOM 1687 C C . GLN B 1 111 ? -8.195 -24.406 -4.039 1 55.09 111 GLN B C 1
ATOM 1689 O O . GLN B 1 111 ? -8.383 -24.266 -2.83 1 55.09 111 GLN B O 1
ATOM 1694 N N . PRO B 1 112 ? -7.016 -24.234 -4.578 1 53.22 112 PRO B N 1
ATOM 1695 C CA . PRO B 1 112 ? -5.938 -23.828 -3.67 1 53.22 112 PRO B CA 1
ATOM 1696 C C . PRO B 1 112 ? -6.117 -22.422 -3.115 1 53.22 112 PRO B C 1
ATOM 1698 O O . PRO B 1 112 ? -5.473 -22.047 -2.133 1 53.22 112 PRO B O 1
ATOM 1701 N N . LEU B 1 113 ? -6.906 -21.578 -3.717 1 52.97 113 LEU B N 1
ATOM 1702 C CA . LEU B 1 113 ? -7.066 -20.188 -3.305 1 52.97 113 LEU B CA 1
ATOM 1703 C C . LEU B 1 113 ? -8.125 -20.062 -2.215 1 52.97 113 LEU B C 1
ATOM 1705 O O . LEU B 1 113 ? -8.18 -19.062 -1.501 1 52.97 113 LEU B O 1
ATOM 1709 N N . LEU B 1 114 ? -9.047 -21.078 -2.115 1 45.56 114 LEU B N 1
ATOM 1710 C CA . LEU B 1 114 ? -10.023 -21.141 -1.038 1 45.56 114 LEU B CA 1
ATOM 1711 C C . LEU B 1 114 ? -9.484 -21.922 0.149 1 45.56 114 LEU B C 1
ATOM 1713 O O . LEU B 1 114 ? -8.789 -22.938 -0.031 1 45.56 114 LEU B O 1
#

pLDDT: mean 79.91, std 17.22, range [44.66, 97.56]

Radius of gyration: 22.77 Å; Cα contacts (8 Å, |Δi|>4): 337; chains: 2; bounding box: 46×78×81 Å

Solvent-accessible surface area (backbone atoms only — not comparable to full-atom values): 12981 Å² total; per-residue (Å²): 131,83,77,75,75,76,74,77,73,77,80,68,59,47,66,52,63,54,77,79,53,51,68,46,51,46,49,27,44,37,53,32,54,75,69,57,49,63,48,63,30,32,40,30,21,84,89,42,78,42,77,36,44,48,58,57,44,30,32,66,30,70,73,46,19,52,53,40,50,28,95,50,86,59,16,75,44,55,64,47,78,49,82,95,51,54,47,70,59,47,54,36,50,50,35,26,65,49,63,42,34,29,70,29,82,43,78,73,62,48,56,83,78,101,131,84,77,75,76,75,75,78,71,77,81,70,60,47,68,52,63,55,77,81,52,50,68,46,50,44,48,26,44,38,52,31,53,75,68,58,49,63,46,62,29,31,41,30,20,83,88,42,77,43,76,36,45,49,58,57,45,32,32,64,30,71,72,46,20,52,53,39,50,26,95,50,85,58,17,72,43,53,66,46,79,48,81,94,52,54,47,70,58,48,52,36,50,50,36,27,65,49,62,43,35,28,71,29,81,42,80,73,61,49,53,83,78,99

InterPro domains:
  IPR000210 BTB/POZ domain [PF00651] (31-113)
  IPR000210 BTB/POZ domain [PS50097] (39-106)
  IPR000210 BTB/POZ domain [SM00225] (39-114)
  IPR011333 SKP1/BTB/POZ domain superfamily [G3DSA:3.30.710.10] (11-114)
  IPR011333 SKP1/BTB/POZ domain superfamily [SSF54695] (24-107)

Secondary structure (DSSP, 8-state):
-------------EEEE----HHHHHHHHHHHHHHTTT--EEEEETTEEEEE-HHHHHHH-HHHHHHHHSSSGGGG-SEEEE-SS-HHHHHHHHHHHHHSEEEESSGGGGGGG-/-------------EEEE----HHHHHHHHHHHHHHTTT--EEEEETTEEEEE-HHHHHHH-HHHHHHHHSSSGGGG-SEEEE-SS-HHHHHHHHHHHHHSEEEESSGGGGGGG-

=== Feature glossary ===
Feature key, reading from the visual/contextual features back to the raw sequence:

Rendered structure images. Structure images are PyMOL renders from six orthogonal camera directions. Cartoon representation draws helices as coils and strands as arrows; sticks shows the backbone as bonds; surface shows the solvent-excluded envelope. Rainbow coloring maps sequence position to hue (blue→red, N→C); chain coloring assigns a distinct color per polypeptide.

Contact-map, Ramachandran, and PAE plots. Three diagnostic plots accompany the record. The Cα contact map visualizes the tertiary structure as a 2D adjacency matrix (8 Å cutoff, sequence-local contacts suppressed). The Ramachandran plot shows the distribution of backbone (φ, ψ) torsions, with points in the α and β basins reflecting secondary structure content. The PAE plot shows AlphaFold's inter-residue confidence as a color matrix.

InterPro / GO / CATH / organism. The annotation block draws on four external resources. InterPro: which protein families and domains the sequence belongs to. GO: standardized terms for what the protein does, what process it participates in, and where in the cell it acts. CATH: which structural fold it has in the CATH hierarchy. Organism: the species of origin.

Nearest PDB structures. Structural nearest neighbors (via Foldseek easy-search vs the PDB). Reported per hit: target PDB id, E-value, and alignment TM-score. A TM-score above ~0.5 is the conventional threshold for 'same fold'.

Predicted aligned error. Predicted aligned error is AlphaFold's pairwise confidence. Unlike pLDDT (per-residue), PAE is per-residue-pair and captures whether two parts of the structure are correctly placed relative to each other. Units are ångströms of expected positional error.

Solvent-accessible surface area. SASA measures how much of the protein is reachable by solvent. It is computed by rolling a water-sized probe over the atomic surface and summing the exposed area (Å²). Per-residue SASA distinguishes core (buried, low SASA) from surface (exposed, high SASA) residues; total SASA is a whole-molecule size measure.

B-factor. Crystallographic B-factors measure how much each atom's electron density is smeared out, in Å². They rise in mobile loops and surface residues and fall in the buried interior. In AlphaFold models this column is repurposed to hold pLDDT instead.

pLDDT. For AlphaFold models, the B-factor field carries pLDDT — the model's own estimate of local accuracy on a 0–100 scale. Regions with pLDDT<50 should be treated as essentially unmodeled; they often correspond to intrinsically disordered segments.

Backbone torsions (φ/ψ). φ (phi) and ψ (psi) are the two rotatable backbone dihedrals per residue: φ is the C(i-1)–N–Cα–C torsion, ψ is the N–Cα–C–N(i+1) torsion, both in degrees on (−180°, 180°]. α-helical residues cluster near (−60°, −45°); β-strand residues near (−120°, +130°). A Ramachandran plot is simply a scatter of (φ, ψ) for every residue.

Radius of gyration, Cα contacts, bounding box. Radius of gyration (Rg) is the root-mean-square distance of Cα atoms from their centroid — a single number for overall size and compactness. A globular domain of N residues has Rg ≈ 2.2·N^0.38 Å; an extended or disordered chain has a much larger Rg. The Cα contact count is the number of residue pairs whose Cα atoms are within 8 Å and are more than four positions apart in sequence — a standard proxy for tertiary packing density. The bounding box is the smallest axis-aligned box enclosing all Cα atoms.

Secondary structure (3-state, P-SEA). Three-state secondary structure (P-SEA) collapses the eight DSSP classes into helix (a), strand (b), and coil (c). P-SEA assigns these from Cα geometry alone — distances and angles — without requiring backbone oxygens, so it works on any Cα trace.

Secondary structure (8-state, DSSP). Secondary structure is the local, repeating backbone conformation. DSSP classifies it into eight states by reading the hydrogen-bond network: three helix types (H, G, I), two β types (E, B), two non-regular types (T, S), and unstructured coil (-).

Foldseek 3Di. The Foldseek 3Di string encodes local tertiary geometry as a 20-letter alphabet — one character per residue — derived from the relative positions of nearby Cα atoms. Unlike the amino-acid sequence, 3Di is a direct function of the 3D structure, so two proteins with the same fold have similar 3Di strings even at low sequence identity.

mmCIF coordinates. Structure coordinates are given as an mmCIF _atom_site loop: one row per atom with element, residue name, chain id, sequence number, and x/y/z position in Å. Only the four main-chain atoms per residue are included here; side chains are omitted to keep the record compact.

Sequence. This is the polypeptide sequence — one letter per residue, N-terminus first. Length ranges from a few dozen residues for small domains to over a thousand for large multi-domain proteins.